Protein AF-A0A1N6E645-F1 (afdb_monomer_lite)

Sequence (195 aa):
MRNNLCPIPDWKIPMAPTLLLSLALVLQSPSQPSPEKDVFSDPQLVQLKAFATQPVDPSLSKTKQTAFKKKQNKAKLAYNARLKALQQEAHALKMAPVIEAQQRMARDQQIAQQSLRSEQRAEESLAIQRQAVRNTQLFRQQLLYGPATQTPNGPLIYGDSSAGPYSASVMVPKVAPSPSPMANQLPLYIPLFVP

Structure (mmCIF, N/CA/C/O backbone):
data_AF-A0A1N6E645-F1
#
_entry.id   AF-A0A1N6E645-F1
#
loop_
_atom_site.group_PDB
_atom_site.id
_atom_site.type_symbol
_atom_site.label_atom_id
_atom_site.label_alt_id
_atom_site.label_comp_id
_atom_site.label_asym_id
_atom_site.label_entity_id
_atom_site.label_seq_id
_atom_site.pdbx_PDB_ins_code
_atom_site.Cartn_x
_atom_site.Cartn_y
_atom_site.Cartn_z
_atom_site.occupancy
_atom_site.B_iso_or_equiv
_atom_site.auth_seq_id
_atom_site.auth_comp_id
_atom_site.auth_asym_id
_atom_site.auth_atom_id
_atom_site.pdbx_PDB_model_num
ATOM 1 N N . MET A 1 1 ? 40.895 -28.634 -38.897 1.00 45.19 1 MET A N 1
ATOM 2 C CA . MET A 1 1 ? 40.104 -29.538 -38.034 1.00 45.19 1 MET A CA 1
ATOM 3 C C . MET A 1 1 ? 40.689 -29.565 -36.627 1.00 45.19 1 MET A C 1
ATOM 5 O O . MET A 1 1 ? 41.625 -30.314 -36.395 1.00 45.19 1 MET A O 1
ATOM 9 N N . ARG A 1 2 ? 40.164 -28.747 -35.707 1.00 42.84 2 ARG A N 1
ATOM 10 C CA . ARG A 1 2 ? 40.190 -28.982 -34.252 1.00 42.84 2 ARG A CA 1
ATOM 11 C C . ARG A 1 2 ? 38.953 -28.290 -33.677 1.00 42.84 2 ARG A C 1
ATOM 13 O O . ARG A 1 2 ? 38.896 -27.067 -33.634 1.00 42.84 2 ARG A O 1
ATOM 20 N N . ASN A 1 3 ? 37.941 -29.089 -33.353 1.00 49.94 3 ASN A N 1
ATOM 21 C CA . ASN A 1 3 ? 36.730 -28.651 -32.670 1.00 49.94 3 ASN A CA 1
ATOM 22 C C . ASN A 1 3 ? 37.089 -28.388 -31.206 1.00 49.94 3 ASN A C 1
ATOM 24 O O . ASN A 1 3 ? 37.167 -29.324 -30.417 1.00 49.94 3 ASN A O 1
ATOM 28 N N . ASN A 1 4 ? 37.327 -27.128 -30.851 1.00 52.88 4 ASN A N 1
ATOM 29 C CA . ASN A 1 4 ? 37.414 -26.721 -29.453 1.00 52.88 4 ASN A CA 1
ATOM 30 C C . ASN A 1 4 ? 35.988 -26.482 -28.944 1.00 52.88 4 ASN A C 1
ATOM 32 O O . ASN A 1 4 ? 35.489 -25.360 -28.945 1.00 52.88 4 ASN A O 1
ATOM 36 N N . LEU A 1 5 ? 35.318 -27.576 -28.579 1.00 57.28 5 LEU A N 1
ATOM 37 C CA . LEU A 1 5 ? 34.100 -27.546 -27.778 1.00 57.28 5 LEU A CA 1
ATOM 38 C C . LEU A 1 5 ? 34.485 -27.058 -26.380 1.00 57.28 5 LEU A C 1
ATOM 40 O O . LEU A 1 5 ? 35.162 -27.764 -25.633 1.00 57.28 5 LEU A O 1
ATOM 44 N N . CYS A 1 6 ? 34.091 -25.833 -26.046 1.00 57.34 6 CYS A N 1
ATOM 45 C CA . CYS A 1 6 ? 34.177 -25.336 -24.681 1.00 57.34 6 CYS A CA 1
ATOM 46 C C . CYS A 1 6 ? 33.330 -26.242 -23.768 1.00 57.34 6 CYS A C 1
ATOM 48 O O . CYS A 1 6 ? 32.195 -26.565 -24.133 1.00 57.34 6 CYS A O 1
ATOM 50 N N . PRO A 1 7 ? 33.850 -26.663 -22.604 1.00 53.31 7 PRO A N 1
ATOM 51 C CA . PRO A 1 7 ? 33.104 -27.509 -21.688 1.00 53.31 7 PRO A CA 1
ATOM 52 C C . PRO A 1 7 ? 31.918 -26.722 -21.125 1.00 53.31 7 PRO A C 1
ATOM 54 O O . PRO A 1 7 ? 32.077 -25.625 -20.589 1.00 53.31 7 PRO A O 1
ATOM 57 N N . ILE A 1 8 ? 30.722 -27.293 -21.263 1.00 50.88 8 ILE A N 1
ATOM 58 C CA . ILE A 1 8 ? 29.518 -26.835 -20.572 1.00 50.88 8 ILE A CA 1
ATOM 59 C C . ILE A 1 8 ? 29.748 -27.124 -19.085 1.00 50.88 8 ILE A C 1
ATOM 61 O O . ILE A 1 8 ? 30.012 -28.278 -18.742 1.00 50.88 8 ILE A O 1
ATOM 65 N N . PRO A 1 9 ? 29.701 -26.124 -18.192 1.00 51.12 9 PRO A N 1
ATOM 66 C CA . PRO A 1 9 ? 29.840 -26.403 -16.777 1.00 51.12 9 PRO A CA 1
ATOM 67 C C . PRO A 1 9 ? 28.574 -27.108 -16.285 1.00 51.12 9 PRO A C 1
ATOM 69 O O . PRO A 1 9 ? 27.464 -26.621 -16.489 1.00 51.12 9 PRO A O 1
ATOM 72 N N . ASP A 1 10 ? 28.754 -28.239 -15.607 1.00 57.78 10 ASP A N 1
ATOM 73 C CA . ASP A 1 10 ? 27.752 -28.868 -14.746 1.00 57.78 10 ASP A CA 1
ATOM 74 C C . ASP A 1 10 ? 27.520 -27.978 -13.517 1.00 57.78 10 ASP A C 1
ATOM 76 O O . ASP A 1 10 ? 28.010 -28.237 -12.416 1.00 57.78 10 ASP A O 1
ATOM 80 N N . TRP A 1 11 ? 26.762 -26.897 -13.675 1.00 54.09 11 TRP A N 1
ATOM 81 C CA . 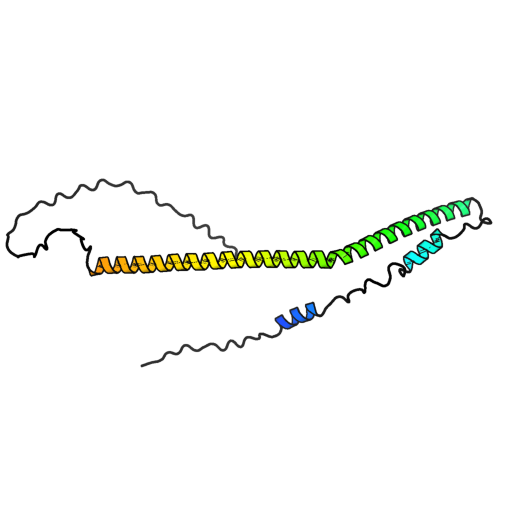TRP A 1 11 ? 26.147 -26.246 -12.527 1.00 54.09 11 TRP A CA 1
ATOM 82 C C . TRP A 1 11 ? 24.870 -27.024 -12.215 1.00 54.09 11 TRP A C 1
ATOM 84 O O . TRP A 1 11 ? 23.773 -26.692 -12.654 1.00 54.09 11 TRP A O 1
ATOM 94 N N . LYS A 1 12 ? 25.026 -28.110 -11.446 1.00 52.12 12 LYS A N 1
ATOM 95 C CA . LYS A 1 12 ? 23.921 -28.675 -10.666 1.00 52.12 12 LYS A CA 1
ATOM 96 C C . LYS A 1 12 ? 23.327 -27.530 -9.856 1.00 52.12 12 LYS A C 1
ATOM 98 O O . LYS A 1 12 ? 23.904 -27.118 -8.857 1.00 52.12 12 LYS A O 1
ATOM 103 N N . ILE A 1 13 ? 22.197 -27.001 -10.305 1.00 56.28 13 ILE A N 1
ATOM 104 C CA . ILE A 1 13 ? 21.403 -26.051 -9.538 1.00 56.28 13 ILE A CA 1
ATOM 105 C C . ILE A 1 13 ? 20.837 -26.847 -8.360 1.00 56.28 13 ILE A C 1
ATOM 107 O O . ILE A 1 13 ? 20.036 -27.755 -8.602 1.00 56.28 13 ILE A O 1
ATOM 111 N N . PRO A 1 14 ? 21.169 -26.559 -7.090 1.00 51.09 14 PRO A N 1
ATOM 112 C CA . PRO A 1 14 ? 20.353 -27.040 -5.986 1.00 51.09 14 PRO A CA 1
ATOM 113 C C . PRO A 1 14 ? 19.073 -26.191 -5.952 1.00 51.09 14 PRO A C 1
ATOM 115 O O . PRO A 1 14 ? 18.862 -25.352 -5.079 1.00 51.09 14 PRO A O 1
ATOM 118 N N . MET A 1 15 ? 18.223 -26.360 -6.962 1.00 54.56 15 MET A N 1
ATOM 119 C CA . MET A 1 15 ? 16.946 -25.672 -7.088 1.00 54.56 15 MET A CA 1
ATOM 120 C C . MET A 1 15 ? 15.905 -26.461 -6.290 1.00 54.56 15 MET A C 1
ATOM 122 O O . MET A 1 15 ? 15.123 -27.200 -6.876 1.00 54.56 15 MET A O 1
ATOM 126 N N . ALA A 1 16 ? 15.939 -26.410 -4.951 1.00 58.00 16 ALA A N 1
ATOM 127 C CA . ALA A 1 16 ? 14.959 -27.191 -4.182 1.00 58.00 16 ALA A CA 1
ATOM 128 C C . ALA A 1 16 ? 14.622 -26.811 -2.724 1.00 58.00 16 ALA A C 1
ATOM 130 O O . ALA A 1 16 ? 13.677 -27.422 -2.236 1.00 58.00 16 ALA A O 1
ATOM 131 N N . PRO A 1 17 ? 15.264 -25.869 -1.994 1.00 54.47 17 PRO A N 1
ATOM 132 C CA . PRO A 1 17 ? 14.761 -25.554 -0.645 1.00 54.47 17 PRO A CA 1
ATOM 133 C C . PRO A 1 17 ? 14.069 -24.188 -0.504 1.00 54.47 17 PRO A C 1
ATOM 135 O O . PRO A 1 17 ? 13.251 -24.019 0.397 1.00 54.47 17 PRO A O 1
ATOM 138 N N . THR A 1 18 ? 14.313 -23.212 -1.386 1.00 56.00 18 THR A N 1
ATOM 139 C CA . THR A 1 18 ? 13.750 -21.853 -1.220 1.00 56.00 18 THR A CA 1
ATOM 140 C C . THR A 1 18 ? 12.299 -21.720 -1.690 1.00 56.00 18 THR A C 1
ATOM 142 O O . THR A 1 18 ? 11.536 -20.980 -1.075 1.00 56.00 18 THR A O 1
ATOM 145 N N . LEU A 1 19 ? 11.879 -22.476 -2.711 1.00 52.94 19 LEU A N 1
ATOM 146 C CA . LEU A 1 19 ? 10.477 -22.500 -3.164 1.00 52.94 19 LEU A CA 1
ATOM 147 C C . LEU A 1 19 ? 9.551 -23.284 -2.217 1.00 52.94 19 LEU A C 1
ATOM 149 O O . LEU A 1 19 ? 8.349 -23.035 -2.183 1.00 52.94 19 LEU A O 1
ATOM 153 N N . LEU A 1 20 ? 10.097 -24.202 -1.413 1.00 56.97 20 LEU A N 1
ATOM 154 C CA . LEU A 1 20 ? 9.321 -24.919 -0.397 1.00 56.97 20 LEU A CA 1
ATOM 155 C C . LEU A 1 20 ? 9.085 -24.067 0.854 1.00 56.97 20 LEU A C 1
ATOM 157 O O . LEU A 1 20 ? 8.023 -24.175 1.461 1.00 56.97 20 LEU A O 1
ATOM 161 N N . LEU A 1 21 ? 10.013 -23.170 1.207 1.00 56.38 21 LEU A N 1
ATOM 162 C CA . LEU A 1 21 ? 9.822 -22.241 2.324 1.00 56.38 21 LEU A CA 1
ATOM 163 C C . LEU A 1 21 ? 8.721 -21.207 2.026 1.00 56.38 21 LEU A C 1
ATOM 165 O O . LEU A 1 21 ? 7.911 -20.903 2.899 1.00 56.38 21 LEU A O 1
ATOM 169 N N . SER A 1 22 ? 8.641 -20.703 0.788 1.00 59.25 22 SER A N 1
A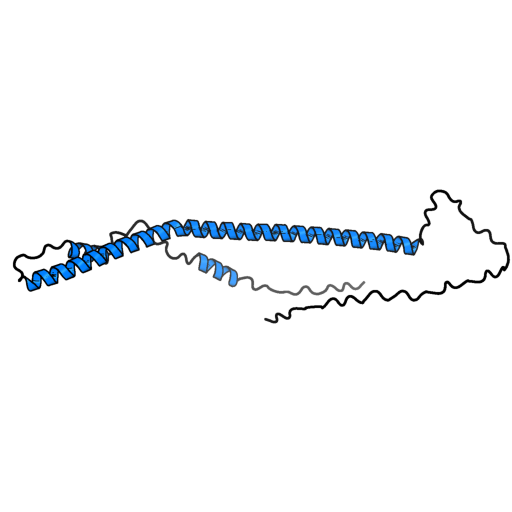TOM 170 C CA . SER A 1 22 ? 7.573 -19.782 0.382 1.00 59.25 22 SER A CA 1
ATOM 171 C C . SER A 1 22 ? 6.208 -20.470 0.279 1.00 59.25 22 SER A C 1
ATOM 173 O O . SER A 1 22 ? 5.206 -19.865 0.652 1.00 59.25 22 SER A O 1
ATOM 175 N N . LEU A 1 23 ? 6.149 -21.742 -0.135 1.00 51.75 23 LEU A N 1
ATOM 176 C CA . LEU A 1 23 ? 4.903 -22.518 -0.133 1.00 51.75 23 LEU A CA 1
ATOM 177 C C . LEU A 1 23 ? 4.449 -22.893 1.291 1.00 51.75 23 LEU A C 1
ATOM 179 O O . LEU A 1 23 ? 3.257 -22.840 1.591 1.00 51.75 23 LEU A O 1
ATOM 183 N N . ALA A 1 24 ? 5.385 -23.208 2.191 1.00 56.88 24 ALA A N 1
ATOM 184 C CA . ALA A 1 24 ? 5.088 -23.495 3.594 1.00 56.88 24 ALA A CA 1
ATOM 185 C C . ALA A 1 24 ? 4.568 -22.261 4.356 1.00 56.88 24 ALA A C 1
ATOM 187 O O . ALA A 1 24 ? 3.710 -22.410 5.225 1.00 56.88 24 ALA A O 1
ATOM 188 N N . LEU A 1 25 ? 5.010 -21.045 4.001 1.00 55.69 25 LEU A N 1
ATOM 189 C CA . LEU A 1 25 ? 4.443 -19.808 4.558 1.00 55.69 25 LEU A CA 1
ATOM 190 C C . LEU A 1 25 ? 3.020 -19.524 4.051 1.00 55.69 25 LEU A C 1
ATOM 192 O O . LEU A 1 25 ? 2.216 -18.964 4.786 1.00 55.69 25 LEU A O 1
ATOM 196 N N . VAL A 1 26 ? 2.686 -19.936 2.824 1.00 57.56 26 VAL A N 1
ATOM 197 C CA . VAL A 1 26 ? 1.319 -19.818 2.282 1.00 57.56 26 VAL A CA 1
ATOM 198 C C . VAL A 1 26 ? 0.375 -20.861 2.907 1.00 57.56 26 VAL A C 1
ATOM 200 O O . VAL A 1 26 ? -0.806 -20.577 3.100 1.00 57.56 26 VAL A O 1
ATOM 203 N N . LEU A 1 27 ? 0.885 -22.040 3.299 1.00 51.75 27 LEU A N 1
ATOM 204 C CA . LEU A 1 27 ? 0.126 -23.042 4.067 1.00 51.75 27 LEU A CA 1
ATOM 205 C C . LEU A 1 27 ? 0.076 -22.784 5.580 1.00 51.75 27 LEU A C 1
ATOM 207 O O . LEU A 1 27 ? -0.778 -23.361 6.252 1.00 51.75 27 LEU A O 1
ATOM 211 N N . GLN A 1 28 ? 0.887 -21.870 6.120 1.00 50.22 28 GLN A N 1
ATOM 212 C CA . GLN A 1 28 ? 0.586 -21.211 7.395 1.00 50.22 28 GLN A CA 1
ATOM 213 C C . GLN A 1 28 ? -0.534 -20.188 7.185 1.00 50.22 28 GLN A C 1
ATOM 215 O O . GLN A 1 28 ? -0.399 -18.997 7.448 1.00 50.22 28 GLN A O 1
ATOM 220 N N . SER A 1 29 ? -1.677 -20.681 6.711 1.00 45.75 29 SER A N 1
ATOM 221 C CA . SER A 1 29 ? -2.945 -19.999 6.886 1.00 45.75 29 SER A CA 1
ATOM 222 C C . SER A 1 29 ? -3.102 -19.751 8.387 1.00 45.75 29 SER A C 1
ATOM 224 O O . SER A 1 29 ? -3.187 -20.726 9.143 1.00 45.75 29 SER A O 1
ATOM 226 N N . PRO A 1 30 ? -3.123 -18.494 8.869 1.00 49.44 30 PRO A N 1
ATOM 227 C CA . PRO A 1 30 ? -3.664 -18.250 10.188 1.00 49.44 30 PRO A CA 1
ATOM 228 C C . PRO A 1 30 ? -5.094 -18.757 10.098 1.00 49.44 30 PRO A C 1
ATOM 230 O O . PRO A 1 30 ? -5.861 -18.261 9.274 1.00 49.44 30 PRO A O 1
ATOM 233 N N . SER A 1 31 ? -5.378 -19.824 10.849 1.00 49.69 31 SER A N 1
ATOM 234 C CA . SER A 1 31 ? -6.701 -20.406 11.043 1.00 49.69 31 SER A CA 1
ATOM 235 C C . SER A 1 31 ? -7.725 -19.289 10.944 1.00 49.69 31 SER A C 1
ATOM 237 O O . SER A 1 31 ? -7.766 -18.424 11.819 1.00 49.69 31 SER A O 1
ATOM 239 N N . GLN A 1 32 ? -8.415 -19.233 9.803 1.00 45.22 32 GLN A N 1
ATOM 240 C CA . GLN A 1 32 ? -9.365 -18.188 9.474 1.00 45.22 32 GLN A CA 1
ATOM 241 C C . GLN A 1 32 ? -10.348 -18.182 10.647 1.00 45.22 32 GLN A C 1
ATOM 243 O O . GLN A 1 32 ? -11.048 -19.183 10.832 1.00 45.22 32 GLN A O 1
ATOM 248 N N . PRO A 1 33 ? -10.339 -17.157 11.522 1.00 48.59 33 PRO A N 1
ATOM 249 C CA . PRO A 1 33 ? -11.225 -17.159 12.666 1.00 48.59 33 PRO A CA 1
ATOM 250 C C . PRO A 1 33 ? -12.623 -17.069 12.076 1.00 48.59 33 PRO A C 1
ATOM 252 O O . PRO A 1 33 ? -12.980 -16.073 11.450 1.00 48.59 33 PRO A O 1
ATOM 255 N N . SER A 1 34 ? -13.351 -18.179 12.169 1.00 39.44 34 SER A N 1
ATOM 256 C CA . SER A 1 34 ? -14.674 -18.339 11.587 1.00 39.44 34 SER A CA 1
ATOM 257 C C . SER A 1 34 ? -15.565 -17.196 12.099 1.00 39.44 34 SER A C 1
ATOM 259 O O . SER A 1 34 ? -15.837 -17.142 13.299 1.00 39.44 34 SER A O 1
ATOM 261 N N . PRO A 1 35 ? -15.978 -16.242 11.242 1.00 53.50 35 PRO A N 1
ATOM 262 C CA . PRO A 1 35 ? -16.493 -14.938 11.672 1.00 53.50 35 PRO A CA 1
ATOM 263 C C . PRO A 1 35 ? -17.940 -14.973 12.188 1.00 53.50 35 PRO A C 1
ATOM 265 O O . PRO A 1 35 ? -18.540 -13.925 12.420 1.00 53.50 35 PRO A O 1
ATOM 268 N N . GLU A 1 36 ? -18.520 -16.159 12.364 1.00 51.09 36 GLU A N 1
ATOM 269 C CA . GLU A 1 36 ? -19.937 -16.317 12.709 1.00 51.09 36 GLU A CA 1
ATOM 270 C C . GLU A 1 36 ? -20.186 -16.751 14.156 1.00 51.09 36 GLU A C 1
ATOM 272 O O . GLU A 1 36 ? -21.320 -16.679 14.632 1.00 51.09 36 GLU A O 1
ATOM 277 N N . LYS A 1 37 ? -19.145 -17.132 14.901 1.00 52.91 37 LYS A N 1
ATOM 278 C CA . LYS A 1 37 ? -19.254 -17.405 16.335 1.00 52.91 37 LYS A CA 1
ATOM 279 C C . LYS A 1 37 ? -18.459 -16.364 17.119 1.00 52.91 37 LYS A C 1
ATOM 281 O O . LYS A 1 37 ? -17.302 -16.116 16.825 1.00 52.91 37 LYS A O 1
ATOM 286 N N . ASP A 1 38 ? -19.102 -15.789 18.133 1.00 56.88 38 ASP A N 1
ATOM 287 C CA . ASP A 1 38 ? -18.454 -15.244 19.338 1.00 56.88 38 ASP A CA 1
ATOM 288 C C . ASP A 1 38 ? -18.409 -13.731 19.598 1.00 56.88 38 ASP A C 1
ATOM 290 O O . ASP A 1 38 ? -17.837 -13.316 20.601 1.00 56.88 38 ASP A O 1
ATOM 294 N N . VAL A 1 39 ? -19.151 -12.887 18.869 1.00 58.28 39 VAL A N 1
ATOM 295 C CA . VAL A 1 39 ? -19.352 -11.484 19.324 1.00 58.28 39 VAL A CA 1
ATOM 296 C C . VAL A 1 39 ? -20.159 -11.423 20.635 1.00 58.28 39 VAL A C 1
ATOM 298 O O . VAL A 1 39 ? -19.921 -10.569 21.488 1.00 58.28 39 VAL A O 1
ATOM 301 N N . PHE A 1 40 ? -21.103 -12.353 20.822 1.00 57.22 40 PHE A N 1
ATOM 302 C CA . PHE A 1 40 ? -21.933 -12.454 22.031 1.00 57.22 40 PHE A CA 1
ATOM 303 C C . PHE A 1 40 ? -21.442 -13.506 23.034 1.00 57.22 40 PHE A C 1
ATOM 305 O O . PHE A 1 40 ? -21.955 -13.553 24.152 1.00 57.22 40 PHE A O 1
ATOM 312 N N . SER A 1 41 ? -20.452 -14.317 22.652 1.00 66.94 41 SER A N 1
ATOM 313 C CA . SER A 1 41 ? -19.864 -15.355 23.506 1.00 66.94 41 SER A CA 1
ATOM 314 C C . SER A 1 41 ? -18.681 -14.854 24.318 1.00 66.94 41 SER A C 1
ATOM 316 O O . SER A 1 41 ? -18.175 -15.620 25.133 1.00 66.94 41 SER A O 1
ATOM 318 N N . ASP A 1 42 ? -18.224 -13.609 24.106 1.00 73.94 42 ASP A N 1
ATOM 319 C CA . ASP A 1 42 ? -17.119 -13.046 24.881 1.00 73.94 42 ASP A CA 1
ATOM 320 C C . ASP A 1 42 ? -17.504 -13.088 26.376 1.00 73.94 42 ASP A C 1
ATOM 322 O O . ASP A 1 42 ? -18.398 -12.341 26.810 1.00 73.94 42 ASP A O 1
ATOM 326 N N . PRO A 1 43 ? -16.865 -13.957 27.185 1.00 74.00 43 PRO A N 1
ATOM 327 C CA . PRO A 1 43 ? -17.234 -14.150 28.583 1.00 74.00 43 PRO A CA 1
ATOM 328 C C . PRO A 1 43 ? -17.114 -12.845 29.380 1.00 74.00 43 PRO A C 1
ATOM 330 O O . PRO A 1 43 ? -17.827 -12.656 30.368 1.00 74.00 43 PRO A O 1
ATOM 333 N N . GLN A 1 44 ? -16.274 -11.906 28.930 1.00 76.56 44 GLN A N 1
ATOM 334 C CA . GLN A 1 44 ? -16.128 -10.592 29.551 1.00 76.56 44 GLN A CA 1
ATOM 335 C C . GLN A 1 44 ? -17.333 -9.685 29.277 1.00 76.56 44 GLN A C 1
ATOM 337 O O . GLN A 1 44 ? -17.786 -8.968 30.172 1.00 76.56 44 GLN A O 1
ATOM 342 N N . LEU A 1 45 ? -17.907 -9.740 28.072 1.00 84.06 45 LEU A N 1
ATOM 343 C CA . LEU A 1 45 ? -19.092 -8.962 27.708 1.00 84.06 45 LEU A CA 1
ATOM 344 C C . LEU A 1 45 ? -20.329 -9.433 28.492 1.00 84.06 45 LEU A C 1
ATOM 346 O O . LEU A 1 45 ? -21.118 -8.609 28.963 1.00 84.06 45 LEU A O 1
ATOM 350 N N . VAL A 1 46 ? -20.464 -10.750 28.684 1.00 85.50 46 VAL A N 1
ATOM 351 C CA . VAL A 1 46 ? -21.548 -11.369 29.467 1.00 85.50 46 VAL A CA 1
ATOM 352 C C . VAL A 1 46 ? -21.475 -10.954 30.941 1.00 85.50 46 VAL A C 1
ATOM 354 O O . VAL A 1 46 ? -22.488 -10.559 31.519 1.00 85.50 46 VAL A O 1
ATOM 357 N N . GLN A 1 47 ? -20.279 -10.959 31.538 1.00 85.31 47 GLN A N 1
ATOM 358 C CA . GLN A 1 47 ? -20.074 -10.526 32.927 1.00 85.31 47 GLN A CA 1
ATOM 359 C C . GLN A 1 47 ? -20.336 -9.028 33.121 1.00 85.31 47 GLN A C 1
ATOM 361 O O . GLN A 1 47 ? -21.021 -8.630 34.067 1.00 85.31 47 GLN A O 1
ATOM 366 N N . LEU A 1 48 ? -19.834 -8.187 32.209 1.00 85.62 48 LEU A N 1
ATOM 367 C CA . LEU A 1 48 ? -20.060 -6.740 32.259 1.00 85.62 48 LEU A CA 1
ATOM 368 C C . LEU A 1 48 ? -21.544 -6.397 32.102 1.00 85.62 48 LEU A C 1
ATOM 370 O O . LEU A 1 48 ? -22.046 -5.521 32.809 1.00 85.62 48 LEU A O 1
ATOM 374 N N . LYS A 1 49 ? -22.258 -7.125 31.235 1.00 89.19 49 LYS A N 1
ATOM 375 C CA . LYS A 1 49 ? -23.710 -7.011 31.083 1.00 89.19 49 LYS A CA 1
ATOM 376 C C . LYS A 1 49 ? -24.429 -7.398 32.373 1.00 89.19 49 LYS A C 1
ATOM 378 O O . LYS A 1 49 ? -25.228 -6.605 32.863 1.00 89.19 49 LYS A O 1
ATOM 383 N N . ALA A 1 50 ? -24.106 -8.557 32.948 1.00 87.25 50 ALA A N 1
ATOM 384 C CA . ALA A 1 50 ? -24.727 -9.042 34.179 1.00 87.25 50 ALA A CA 1
ATOM 385 C C . ALA A 1 50 ? -24.566 -8.044 35.339 1.00 87.25 50 ALA A C 1
ATOM 387 O O . ALA A 1 50 ? -25.543 -7.715 36.014 1.00 87.25 50 ALA A O 1
ATOM 388 N N . PHE A 1 51 ? -23.363 -7.489 35.523 1.00 85.44 51 PHE A N 1
ATOM 389 C CA . PHE A 1 51 ? -23.095 -6.496 36.565 1.00 85.44 51 PHE A CA 1
ATOM 390 C C . PHE A 1 51 ? -23.794 -5.153 36.293 1.00 85.44 51 PHE A C 1
ATOM 392 O O . PHE A 1 51 ? -24.294 -4.499 37.208 1.00 85.44 51 PHE A O 1
ATOM 399 N N . ALA A 1 52 ? -23.872 -4.735 35.026 1.00 85.44 52 ALA A N 1
ATOM 400 C CA . ALA A 1 52 ? -24.570 -3.518 34.625 1.00 85.44 52 ALA A CA 1
ATOM 401 C C . ALA A 1 52 ? -26.089 -3.590 34.858 1.00 85.44 52 ALA A C 1
ATOM 403 O O . ALA A 1 52 ? -26.703 -2.554 35.136 1.00 85.44 52 ALA A O 1
ATOM 404 N N . THR A 1 53 ? -26.689 -4.779 34.757 1.00 87.12 53 THR A N 1
ATOM 405 C CA . THR A 1 53 ? -28.134 -5.006 34.922 1.00 87.12 53 THR A CA 1
ATOM 406 C C . THR A 1 53 ? -28.543 -5.449 36.325 1.00 87.12 53 THR A C 1
ATOM 408 O O . THR A 1 53 ? -29.736 -5.557 36.591 1.00 87.12 53 THR A O 1
ATOM 411 N N . GLN A 1 54 ? -27.593 -5.703 37.229 1.00 88.81 54 GLN A N 1
ATOM 412 C CA . GLN A 1 54 ? -27.902 -6.175 38.576 1.00 88.81 54 GLN A CA 1
ATOM 413 C C . GLN A 1 54 ? -28.702 -5.109 39.359 1.00 88.81 54 GLN A C 1
ATOM 415 O O . GLN A 1 54 ? -28.270 -3.950 39.427 1.00 88.81 54 GLN A O 1
ATOM 420 N N . PRO A 1 55 ? -29.869 -5.460 39.937 1.00 85.81 55 PRO A N 1
ATOM 421 C CA . PRO A 1 55 ? -30.638 -4.532 40.757 1.00 85.81 55 PRO A CA 1
ATOM 422 C C . PRO A 1 55 ? -29.855 -4.169 42.024 1.00 85.81 55 PRO A C 1
ATOM 424 O O . PRO A 1 55 ? -29.163 -5.004 42.607 1.00 85.81 55 PRO A O 1
ATOM 427 N N . VAL A 1 56 ? -29.953 -2.907 42.448 1.00 83.81 56 VAL A N 1
ATOM 428 C CA . VAL A 1 56 ? -29.332 -2.450 43.698 1.00 83.81 56 VAL A CA 1
ATOM 429 C C . VAL A 1 56 ? -30.168 -2.970 44.860 1.00 83.81 56 VAL A C 1
ATOM 431 O O . VAL A 1 56 ? -31.348 -2.642 44.945 1.00 83.81 56 VAL A O 1
ATOM 434 N N . ASP A 1 57 ? -29.559 -3.749 45.750 1.00 88.62 57 ASP A N 1
ATOM 435 C CA . ASP A 1 57 ? -30.239 -4.275 46.933 1.00 88.62 57 ASP A CA 1
ATOM 436 C C . ASP A 1 57 ? -30.714 -3.115 47.841 1.00 88.62 57 ASP A C 1
ATOM 438 O O . ASP A 1 57 ? -29.883 -2.327 48.323 1.00 88.62 57 ASP A O 1
ATOM 442 N N . PRO A 1 58 ? -32.037 -2.966 48.063 1.00 83.06 58 PRO A N 1
ATOM 443 C CA . PRO A 1 58 ? -32.594 -1.870 48.851 1.00 83.06 58 PRO A CA 1
ATOM 444 C C . PRO A 1 58 ? -32.226 -1.953 50.339 1.00 83.06 58 PRO A C 1
ATOM 446 O O . PRO A 1 58 ? -32.301 -0.935 51.024 1.00 83.06 58 PRO A O 1
ATOM 449 N N . SER A 1 59 ? -31.782 -3.114 50.834 1.00 90.12 59 SER A N 1
ATOM 450 C CA . SER A 1 59 ? -31.356 -3.303 52.228 1.00 90.12 59 SER A CA 1
ATOM 451 C C . SER A 1 59 ? -29.986 -2.681 52.544 1.00 90.12 59 SER A C 1
ATOM 453 O O . SER A 1 59 ? -29.630 -2.489 53.709 1.00 90.12 59 SER A O 1
ATOM 455 N N . LEU A 1 60 ? -29.200 -2.329 51.519 1.00 84.25 60 LEU A N 1
ATOM 456 C CA . LEU A 1 60 ? -27.875 -1.735 51.691 1.00 84.25 60 LEU A CA 1
ATOM 457 C C . LEU A 1 60 ? -27.958 -0.295 52.210 1.00 84.25 60 LEU A C 1
ATOM 459 O O . LEU A 1 60 ? -28.795 0.497 51.787 1.00 84.25 60 LEU A O 1
ATOM 463 N N . SER A 1 61 ? -27.006 0.097 53.060 1.00 91.31 61 SER A N 1
ATOM 464 C CA . SER A 1 61 ? -26.892 1.487 53.516 1.00 91.31 61 SER A CA 1
ATOM 465 C C . SER A 1 61 ? -26.674 2.458 52.345 1.00 91.31 61 SER A C 1
ATOM 467 O O . SER A 1 61 ? -26.051 2.107 51.340 1.00 91.31 61 SER A O 1
ATOM 469 N N . LYS A 1 62 ? -27.120 3.717 52.480 1.00 91.75 62 LYS A N 1
ATOM 470 C CA . LYS A 1 62 ? -26.985 4.761 51.436 1.00 91.75 62 LYS A CA 1
ATOM 471 C C . LYS A 1 62 ? -25.546 4.888 50.899 1.00 91.75 62 LYS A C 1
ATOM 473 O O . LYS A 1 62 ? -25.331 5.041 49.695 1.00 91.75 62 LYS A O 1
ATOM 478 N N . THR A 1 63 ? -24.544 4.751 51.767 1.00 91.25 63 THR A N 1
ATOM 479 C CA . THR A 1 63 ? -23.120 4.776 51.390 1.00 91.25 63 THR A CA 1
ATOM 480 C C . THR A 1 63 ? -22.724 3.569 50.529 1.00 91.25 63 THR A C 1
ATOM 482 O O . THR A 1 63 ? -22.007 3.715 49.541 1.00 91.25 63 THR A O 1
ATOM 485 N N . LYS A 1 64 ? -23.232 2.370 50.840 1.00 89.56 64 LYS A N 1
ATOM 486 C CA . LYS A 1 64 ? -22.987 1.160 50.038 1.00 89.56 64 LYS A CA 1
ATOM 487 C C . LYS A 1 64 ? -23.753 1.192 48.710 1.00 89.56 64 LYS A C 1
ATOM 489 O O . LYS A 1 64 ? -23.189 0.820 47.683 1.00 89.56 64 LYS A O 1
ATOM 494 N N . GLN A 1 65 ? -24.978 1.722 48.694 1.00 88.75 65 GLN A N 1
ATOM 495 C CA . GLN A 1 65 ? -25.768 1.907 47.470 1.00 88.75 65 GLN A CA 1
ATOM 496 C C . GLN A 1 65 ? -25.100 2.881 46.487 1.00 88.75 65 GLN A C 1
ATOM 498 O O . GLN A 1 65 ? -25.048 2.617 45.286 1.00 88.75 65 GLN A O 1
ATOM 503 N N . THR A 1 66 ? -24.551 4.000 46.973 1.00 90.62 66 THR A N 1
ATOM 504 C CA . THR A 1 66 ? -23.840 4.969 46.115 1.00 90.62 66 THR A CA 1
ATOM 505 C C . THR A 1 66 ? -22.535 4.397 45.560 1.00 90.62 66 THR A C 1
ATOM 507 O O . THR A 1 66 ? -22.249 4.570 44.374 1.00 90.62 66 THR A O 1
ATOM 510 N N . ALA A 1 67 ? -21.774 3.650 46.365 1.00 91.00 67 ALA A N 1
ATOM 511 C CA . ALA A 1 67 ? -20.588 2.936 45.896 1.00 91.00 67 ALA A CA 1
ATOM 512 C C . ALA A 1 67 ? -20.930 1.865 44.842 1.00 91.00 67 ALA A C 1
ATOM 514 O O . ALA A 1 67 ? -20.233 1.752 43.831 1.00 91.00 67 ALA A O 1
ATOM 515 N N . PHE A 1 68 ? -22.023 1.120 45.030 1.00 90.81 68 PHE A N 1
ATOM 516 C CA . PHE A 1 68 ? -22.499 0.131 44.063 1.00 90.81 68 PHE A CA 1
ATOM 517 C C . PHE A 1 68 ? -22.926 0.784 42.740 1.00 90.81 68 PHE A C 1
ATOM 519 O O . PHE A 1 68 ? -22.453 0.373 41.684 1.00 90.81 68 PHE A O 1
ATOM 526 N N . LYS A 1 69 ? -23.706 1.874 42.781 1.00 92.12 69 LYS A N 1
ATOM 527 C CA . LYS A 1 69 ? -24.089 2.646 41.580 1.00 92.12 69 LYS A CA 1
ATOM 528 C C . LYS A 1 69 ? -22.872 3.165 40.804 1.00 92.12 69 LYS A C 1
ATOM 530 O O . LYS A 1 69 ? -22.857 3.104 39.577 1.00 92.12 69 LYS A O 1
ATOM 535 N N . LYS A 1 70 ? -21.816 3.618 41.496 1.00 93.88 70 LYS A N 1
ATOM 536 C CA . LYS A 1 70 ? -20.548 4.009 40.847 1.00 93.88 70 LYS A CA 1
ATOM 537 C C . LYS A 1 70 ? -19.897 2.833 40.110 1.00 93.88 70 LYS A C 1
ATOM 539 O O . LYS A 1 70 ? -19.469 2.995 38.968 1.00 93.88 70 LYS A O 1
ATOM 544 N N . LYS A 1 71 ? -19.859 1.645 40.725 1.00 91.88 71 LYS A N 1
ATOM 545 C CA . LYS A 1 71 ? -19.346 0.427 40.075 1.00 91.88 71 LYS A CA 1
ATOM 546 C C . LYS A 1 71 ? -20.220 0.010 38.886 1.00 91.88 71 LYS A C 1
ATOM 548 O O . LYS A 1 71 ? -19.680 -0.328 37.837 1.00 91.88 71 LYS A O 1
ATOM 553 N N . GLN A 1 72 ? -21.545 0.093 39.015 1.00 90.88 72 GLN A N 1
ATOM 554 C CA . GLN A 1 72 ? -22.496 -0.235 37.950 1.00 90.88 72 GLN A CA 1
ATOM 555 C C . GLN A 1 72 ? -22.324 0.689 36.735 1.00 90.88 72 GLN A C 1
ATOM 557 O O . GLN A 1 72 ? -22.284 0.219 35.601 1.00 90.88 72 GLN A O 1
ATOM 562 N N . ASN A 1 73 ? -22.143 1.995 36.957 1.00 91.81 73 ASN A N 1
ATOM 563 C CA . ASN A 1 73 ? -21.877 2.951 35.879 1.00 91.81 73 ASN A CA 1
ATOM 564 C C . ASN A 1 73 ? -20.534 2.684 35.185 1.00 91.81 73 ASN A C 1
ATOM 566 O O . ASN A 1 73 ? -20.461 2.732 33.958 1.00 91.81 73 ASN A O 1
ATOM 570 N N . LYS A 1 74 ? -19.485 2.338 35.943 1.00 91.00 74 LYS A N 1
ATOM 571 C CA . LYS A 1 74 ? -18.188 1.948 35.371 1.00 91.00 74 LYS A CA 1
ATOM 572 C C . LYS A 1 74 ? -18.305 0.688 34.502 1.00 91.00 74 LYS A C 1
ATOM 574 O O . LYS A 1 74 ? -17.736 0.650 33.416 1.00 91.00 74 LYS A O 1
ATOM 579 N N . ALA A 1 75 ? -19.074 -0.308 34.943 1.00 88.00 75 ALA A N 1
ATOM 580 C CA . ALA A 1 75 ? -19.320 -1.524 34.170 1.00 88.00 75 ALA A CA 1
ATOM 581 C C . ALA A 1 75 ? -20.132 -1.257 32.892 1.00 88.00 75 ALA A C 1
ATOM 583 O O . ALA A 1 75 ? -19.783 -1.779 31.838 1.00 88.00 75 ALA A O 1
ATOM 584 N N . LYS A 1 76 ? -21.154 -0.387 32.949 1.00 90.56 76 LYS A N 1
ATOM 585 C CA . LYS A 1 76 ? -21.907 0.062 31.760 1.00 90.56 76 LYS A CA 1
ATOM 586 C C . LYS A 1 76 ? -21.000 0.728 30.724 1.00 90.56 76 LYS A C 1
ATOM 588 O O . LYS A 1 76 ? -21.110 0.445 29.534 1.00 90.56 76 LYS A O 1
ATOM 593 N N . LEU A 1 77 ? -20.085 1.586 31.175 1.00 91.50 77 LEU A N 1
ATOM 594 C CA . LEU A 1 77 ? -19.123 2.243 30.293 1.00 91.50 77 LEU A CA 1
ATOM 595 C C . LEU A 1 77 ? -18.165 1.231 29.650 1.00 91.50 77 LEU A C 1
ATOM 597 O O . LEU A 1 77 ? -17.956 1.275 28.440 1.00 91.50 77 LEU A O 1
ATOM 601 N N . ALA A 1 78 ? -17.640 0.286 30.435 1.00 89.25 78 ALA A N 1
ATOM 602 C CA . ALA A 1 78 ? -16.778 -0.780 29.927 1.00 89.25 78 ALA A CA 1
ATOM 603 C C . ALA A 1 78 ? -17.504 -1.692 28.917 1.00 89.25 78 ALA A C 1
ATOM 605 O O . ALA A 1 78 ? -16.932 -2.032 27.884 1.00 89.25 78 ALA A O 1
ATOM 606 N N . TYR A 1 79 ? -18.774 -2.026 29.168 1.00 92.00 79 TYR A N 1
ATOM 607 C CA . TYR A 1 79 ? -19.613 -2.811 28.258 1.00 92.00 79 TYR A CA 1
ATOM 608 C C . TYR A 1 79 ? -19.782 -2.125 26.896 1.00 92.00 79 TYR A C 1
ATOM 610 O O . TYR A 1 79 ? -19.532 -2.735 25.858 1.00 92.00 79 TYR A O 1
ATOM 618 N N . ASN A 1 80 ? -20.132 -0.836 26.888 1.00 89.56 80 ASN A N 1
ATOM 619 C CA . ASN A 1 80 ? -20.308 -0.078 25.647 1.00 89.56 80 ASN A CA 1
ATOM 620 C C . ASN A 1 80 ? -18.992 0.089 24.875 1.00 89.56 80 ASN A C 1
ATOM 622 O O . ASN A 1 80 ? -18.980 -0.009 23.649 1.00 89.56 80 ASN A O 1
ATOM 626 N N . ALA A 1 81 ? -17.879 0.312 25.582 1.00 88.25 81 ALA A N 1
ATOM 627 C CA . ALA A 1 81 ? -16.560 0.377 24.961 1.00 88.25 81 ALA A CA 1
ATOM 628 C C . ALA A 1 81 ? -16.199 -0.951 24.278 1.00 88.25 81 ALA A C 1
ATOM 630 O O . ALA A 1 81 ? -15.735 -0.950 23.138 1.00 88.25 81 ALA A O 1
ATOM 631 N N . ARG A 1 82 ? -16.479 -2.082 24.939 1.00 86.94 82 ARG A N 1
ATOM 632 C CA . ARG A 1 82 ? -16.215 -3.417 24.394 1.00 86.94 82 ARG A CA 1
ATOM 633 C C . ARG A 1 82 ? -17.109 -3.750 23.200 1.00 86.94 82 ARG A C 1
ATOM 635 O O . ARG A 1 82 ? -16.601 -4.242 22.201 1.00 86.94 82 ARG A O 1
ATOM 642 N N . LEU A 1 83 ? -18.400 -3.409 23.257 1.00 87.75 83 LEU A N 1
ATOM 643 C CA . LEU A 1 83 ? -19.304 -3.534 22.108 1.00 87.75 83 LEU A CA 1
ATOM 644 C C . LEU A 1 83 ? -18.787 -2.761 20.891 1.00 87.75 83 LEU A C 1
ATOM 646 O O . LEU A 1 83 ? -18.774 -3.291 19.783 1.00 87.75 83 LEU A O 1
ATOM 650 N N . LYS A 1 84 ? -18.340 -1.516 21.094 1.00 89.12 84 LYS A N 1
ATOM 651 C CA . LYS A 1 84 ? -17.805 -0.685 20.012 1.00 89.12 84 LYS A CA 1
ATOM 652 C C . LYS A 1 84 ? -16.516 -1.272 19.430 1.00 89.12 84 LYS A C 1
ATOM 654 O O . LYS A 1 84 ? -16.367 -1.280 18.213 1.00 89.12 84 LYS A O 1
ATOM 659 N N . ALA A 1 85 ? -15.620 -1.783 20.274 1.00 83.62 85 ALA A N 1
ATOM 660 C CA . ALA A 1 85 ? -14.393 -2.442 19.826 1.00 83.62 85 ALA A CA 1
ATOM 661 C C . ALA A 1 85 ? -14.700 -3.680 18.967 1.00 83.62 85 ALA A C 1
ATOM 663 O O . ALA A 1 85 ? -14.206 -3.780 17.849 1.00 83.62 85 ALA A O 1
ATOM 664 N N . LEU A 1 86 ? -15.609 -4.549 19.419 1.00 82.38 86 LEU A N 1
ATOM 665 C CA . LEU A 1 86 ? -16.024 -5.735 18.661 1.00 82.38 86 LEU A CA 1
ATOM 666 C C . LEU A 1 86 ? -16.687 -5.377 17.321 1.00 82.38 86 LEU A C 1
ATOM 668 O O . LEU A 1 86 ? -16.459 -6.042 16.314 1.00 82.38 86 LEU A O 1
ATOM 672 N N . GLN A 1 87 ? -17.480 -4.301 17.271 1.00 86.31 87 GLN A N 1
ATOM 673 C CA . GLN A 1 87 ? -18.045 -3.799 16.011 1.00 86.31 87 GLN A CA 1
ATOM 674 C C . GLN A 1 87 ? -16.959 -3.310 15.044 1.00 86.31 87 GLN A C 1
ATOM 676 O O . GLN A 1 87 ? -17.057 -3.549 13.840 1.00 86.31 87 GLN A O 1
ATOM 681 N N . GLN A 1 88 ? -15.928 -2.637 15.559 1.00 85.06 88 GLN A N 1
ATOM 682 C CA . GLN A 1 88 ? -14.799 -2.166 14.758 1.00 85.06 88 GLN A CA 1
ATOM 683 C C . GLN A 1 88 ? -13.945 -3.327 14.245 1.00 85.06 88 GLN A C 1
ATOM 685 O O . GLN A 1 88 ? -13.588 -3.328 13.070 1.00 85.06 88 GLN A O 1
ATOM 690 N N . GLU A 1 89 ? -13.682 -4.331 15.079 1.00 75.19 89 GLU A N 1
ATOM 691 C CA . GLU A 1 89 ? -12.982 -5.560 14.693 1.00 75.19 89 GLU A CA 1
ATOM 692 C C . GLU A 1 89 ? -13.754 -6.310 13.597 1.00 75.19 89 GLU A C 1
ATOM 694 O O . GLU A 1 89 ? -13.193 -6.626 12.549 1.00 75.19 89 GLU A O 1
ATOM 699 N N . ALA A 1 90 ? -15.067 -6.501 13.763 1.00 81.31 90 ALA A N 1
ATOM 700 C CA . ALA A 1 90 ? -15.905 -7.147 12.754 1.00 81.31 90 ALA A CA 1
ATOM 701 C C . ALA A 1 90 ? -15.955 -6.361 11.431 1.00 81.31 90 ALA A C 1
ATOM 703 O O . ALA A 1 90 ? -15.941 -6.950 10.350 1.00 81.31 90 ALA A O 1
ATOM 704 N N . HIS A 1 91 ? -16.003 -5.028 11.490 1.00 79.81 91 HIS A N 1
ATOM 705 C CA . HIS A 1 91 ? -15.943 -4.187 10.295 1.00 79.81 91 HIS A CA 1
ATOM 706 C C . HIS A 1 91 ? -14.572 -4.270 9.608 1.00 79.81 91 HIS A C 1
ATOM 708 O O . HIS A 1 91 ? -14.505 -4.395 8.386 1.00 79.81 91 HIS A O 1
ATOM 714 N N . ALA A 1 92 ? -13.480 -4.246 10.375 1.00 74.88 92 ALA A N 1
ATOM 715 C CA . ALA A 1 92 ? -12.127 -4.381 9.846 1.00 74.88 92 ALA A CA 1
ATOM 716 C C . ALA A 1 92 ? -11.926 -5.731 9.141 1.00 74.88 92 ALA A C 1
ATOM 718 O O . ALA A 1 92 ? -11.396 -5.766 8.032 1.00 74.88 92 ALA A O 1
ATOM 719 N N . LEU A 1 93 ? -12.431 -6.823 9.725 1.00 78.06 93 LEU A N 1
ATOM 720 C CA . LEU A 1 93 ? -12.382 -8.157 9.119 1.00 78.06 93 LEU A CA 1
ATOM 721 C C . LEU A 1 93 ? -13.171 -8.238 7.802 1.00 78.06 93 LEU A C 1
ATOM 723 O O . LEU A 1 93 ? -12.721 -8.889 6.864 1.00 78.06 93 LEU A O 1
ATOM 727 N N . LYS A 1 94 ? -14.307 -7.535 7.687 1.00 81.94 94 LYS A N 1
ATOM 728 C CA . LYS A 1 94 ? -15.073 -7.453 6.428 1.00 81.94 94 LYS A CA 1
ATOM 729 C C . LYS A 1 94 ? -14.341 -6.674 5.333 1.00 81.94 94 LYS A C 1
ATOM 731 O O . LYS A 1 94 ? -14.490 -6.999 4.159 1.00 81.94 94 LYS A O 1
ATOM 736 N N . MET A 1 95 ? -13.566 -5.655 5.703 1.00 78.00 95 MET A N 1
ATOM 737 C CA . MET A 1 95 ? -12.851 -4.801 4.746 1.00 78.00 95 MET A CA 1
ATOM 738 C C . MET A 1 95 ? -11.479 -5.357 4.343 1.00 78.00 95 MET A C 1
ATOM 740 O O . MET A 1 95 ? -11.014 -5.065 3.243 1.00 78.00 95 MET A O 1
ATOM 744 N N . ALA A 1 96 ? -10.853 -6.194 5.177 1.00 75.56 96 ALA A N 1
ATOM 745 C CA . ALA A 1 96 ? -9.568 -6.839 4.898 1.00 75.56 96 ALA A CA 1
ATOM 746 C C . ALA A 1 96 ? -9.457 -7.491 3.498 1.00 75.56 96 ALA A C 1
ATOM 748 O O . ALA A 1 96 ? -8.501 -7.167 2.789 1.00 75.56 96 ALA A O 1
ATOM 749 N N . PRO A 1 97 ? -10.415 -8.321 3.028 1.00 81.38 97 PRO A N 1
ATOM 750 C CA . PRO A 1 97 ? -10.315 -8.935 1.700 1.00 81.38 97 PRO A CA 1
ATOM 751 C C . PRO A 1 97 ? -10.421 -7.918 0.555 1.00 81.38 97 PRO A C 1
ATOM 753 O O . PRO A 1 97 ? -9.781 -8.087 -0.481 1.00 81.38 97 PRO A O 1
ATOM 756 N N . VAL A 1 98 ? -11.191 -6.840 0.733 1.00 86.69 98 VAL A N 1
ATOM 757 C CA . VAL A 1 98 ? -11.317 -5.771 -0.272 1.00 86.69 98 VAL A CA 1
ATOM 758 C C . VAL A 1 98 ? -10.002 -5.005 -0.398 1.00 86.69 98 VAL A C 1
ATOM 760 O O . VAL A 1 98 ? -9.550 -4.730 -1.508 1.00 86.69 98 VAL A O 1
ATOM 763 N N . ILE A 1 99 ? -9.364 -4.701 0.735 1.00 81.12 99 ILE A N 1
ATOM 764 C CA . ILE A 1 99 ? -8.070 -4.010 0.779 1.00 81.12 99 ILE A CA 1
ATOM 765 C C . ILE A 1 99 ? -6.984 -4.878 0.134 1.00 81.12 99 ILE A C 1
ATOM 767 O O . ILE A 1 99 ? -6.213 -4.384 -0.688 1.00 81.12 99 ILE A O 1
ATOM 771 N N . GLU A 1 100 ? -6.947 -6.174 0.446 1.00 85.12 100 GLU A N 1
ATOM 772 C CA . GLU A 1 100 ? -5.980 -7.098 -0.146 1.00 85.12 100 GLU A CA 1
ATOM 773 C C . GLU A 1 100 ? -6.176 -7.235 -1.664 1.00 85.12 100 GLU A C 1
ATOM 775 O O . GLU A 1 100 ? -5.212 -7.151 -2.427 1.00 85.12 100 GLU A O 1
ATOM 780 N N . ALA A 1 101 ? -7.422 -7.370 -2.128 1.00 88.44 101 ALA A N 1
ATOM 781 C CA . ALA A 1 101 ? -7.728 -7.426 -3.554 1.00 88.44 101 ALA A CA 1
ATOM 782 C C . ALA A 1 101 ? -7.335 -6.131 -4.285 1.00 88.44 101 ALA A C 1
ATOM 784 O O . ALA A 1 101 ? -6.751 -6.191 -5.367 1.00 88.44 101 ALA A O 1
ATOM 785 N N . GLN A 1 102 ? -7.593 -4.958 -3.695 1.00 88.38 102 GLN A N 1
ATOM 786 C CA . GLN A 1 102 ? -7.174 -3.677 -4.273 1.00 88.38 102 GLN A CA 1
ATOM 787 C C . GLN A 1 102 ? -5.653 -3.546 -4.362 1.00 88.38 102 GLN A C 1
ATOM 789 O O . GLN A 1 102 ? -5.142 -3.100 -5.388 1.00 88.38 102 GLN A O 1
ATOM 794 N N . GLN A 1 103 ? -4.919 -3.965 -3.329 1.00 92.81 103 GLN A N 1
ATOM 795 C CA . GLN A 1 103 ? -3.456 -3.94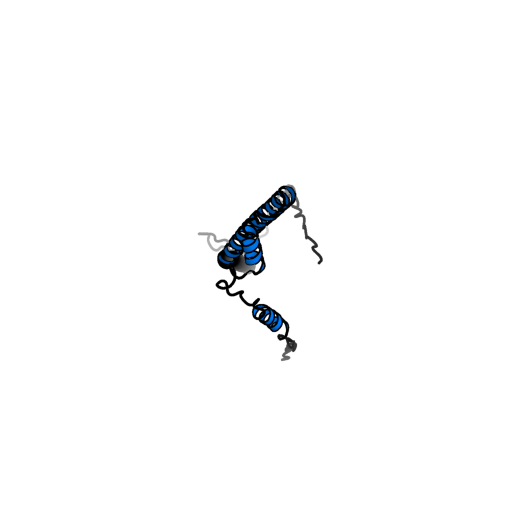6 -3.350 1.00 92.81 103 GLN A CA 1
ATOM 796 C C . GLN A 1 103 ? -2.888 -4.885 -4.417 1.00 92.81 103 GLN A C 1
ATOM 798 O O . GLN A 1 103 ? -1.955 -4.505 -5.127 1.00 92.81 103 GLN A O 1
ATOM 803 N N . ARG A 1 104 ? -3.473 -6.082 -4.573 1.00 92.25 104 ARG A N 1
ATOM 804 C CA . ARG A 1 104 ? -3.105 -7.022 -5.642 1.00 92.25 104 ARG A CA 1
ATOM 805 C C . ARG A 1 104 ? -3.347 -6.407 -7.023 1.00 92.25 104 ARG A C 1
ATOM 807 O O . ARG A 1 104 ? -2.409 -6.316 -7.805 1.00 92.25 104 ARG A O 1
ATOM 814 N N . MET A 1 105 ? -4.539 -5.862 -7.277 1.00 90.25 105 MET A N 1
ATOM 815 C CA . MET A 1 105 ? -4.844 -5.198 -8.553 1.00 90.25 105 MET A CA 1
ATOM 816 C C . MET A 1 105 ? -3.918 -4.006 -8.841 1.00 90.25 105 MET A C 1
ATOM 818 O O . MET A 1 105 ? -3.459 -3.845 -9.970 1.00 90.25 105 MET A O 1
ATOM 822 N N . ALA A 1 106 ? -3.609 -3.177 -7.840 1.00 91.88 106 ALA A N 1
ATOM 823 C CA . ALA A 1 106 ? -2.696 -2.046 -8.006 1.00 91.88 106 ALA A CA 1
ATOM 824 C C . ALA A 1 106 ? -1.271 -2.506 -8.357 1.00 91.88 106 ALA A C 1
ATOM 826 O O . ALA A 1 106 ? -0.619 -1.910 -9.216 1.00 91.88 106 ALA A O 1
ATOM 827 N N . ARG A 1 107 ? -0.798 -3.589 -7.728 1.00 94.44 107 ARG A N 1
ATOM 828 C CA . ARG A 1 107 ? 0.499 -4.197 -8.037 1.00 94.44 107 ARG A CA 1
ATOM 829 C C . ARG A 1 107 ? 0.536 -4.737 -9.464 1.00 94.44 107 ARG A C 1
ATOM 831 O O . ARG A 1 107 ? 1.490 -4.457 -10.186 1.00 94.44 107 ARG A O 1
ATOM 838 N N . ASP A 1 108 ? -0.503 -5.449 -9.881 1.00 93.31 108 ASP A N 1
ATOM 839 C CA . ASP A 1 108 ? -0.586 -6.014 -11.229 1.00 93.31 108 ASP A CA 1
ATOM 840 C C . ASP A 1 108 ? -0.617 -4.909 -12.297 1.00 93.31 108 ASP A C 1
ATOM 842 O O . ASP A 1 108 ? 0.080 -5.007 -13.306 1.00 93.31 108 ASP A O 1
ATOM 846 N N . GLN A 1 109 ? -1.328 -3.801 -12.047 1.00 93.75 109 GLN A N 1
ATOM 847 C CA . GLN A 1 109 ? -1.308 -2.629 -12.931 1.00 93.75 109 GLN A CA 1
ATOM 848 C C . GLN A 1 109 ? 0.088 -2.007 -13.050 1.00 93.75 109 GLN A C 1
ATOM 850 O O . GLN A 1 109 ? 0.505 -1.635 -14.148 1.00 93.75 109 GLN A O 1
ATOM 855 N N . GLN A 1 110 ? 0.830 -1.901 -11.945 1.00 93.44 110 GLN A N 1
ATOM 856 C CA . GLN A 1 110 ? 2.201 -1.386 -11.978 1.00 93.44 110 GLN A CA 1
ATOM 857 C C . GLN A 1 110 ? 3.134 -2.306 -12.772 1.00 93.44 110 GLN A C 1
ATOM 859 O O . GLN A 1 110 ? 3.916 -1.814 -13.587 1.00 93.44 110 GLN A O 1
ATOM 864 N N . ILE A 1 111 ? 3.027 -3.625 -12.579 1.00 92.31 111 ILE A N 1
ATOM 865 C CA . ILE A 1 111 ? 3.817 -4.618 -13.322 1.00 92.31 111 ILE A CA 1
ATOM 866 C C . ILE A 1 111 ? 3.499 -4.535 -14.820 1.00 92.31 111 ILE A C 1
ATOM 868 O O . ILE A 1 111 ? 4.418 -4.438 -15.632 1.00 92.31 111 ILE A O 1
ATOM 872 N N . ALA A 1 112 ? 2.216 -4.482 -15.188 1.00 92.62 112 ALA A N 1
ATOM 873 C CA . ALA A 1 112 ? 1.788 -4.374 -16.583 1.00 92.62 112 ALA A CA 1
ATOM 874 C C . ALA A 1 112 ? 2.265 -3.071 -17.255 1.00 92.62 112 ALA A C 1
ATOM 876 O O . ALA A 1 112 ? 2.664 -3.064 -18.418 1.00 92.62 112 ALA A O 1
ATOM 877 N N . GLN A 1 113 ? 2.283 -1.944 -16.537 1.00 93.44 113 GLN A N 1
ATOM 878 C CA . GLN A 1 113 ? 2.830 -0.698 -17.087 1.00 93.44 113 GLN A CA 1
ATOM 879 C C . GLN A 1 113 ? 4.348 -0.762 -17.283 1.00 93.44 113 GLN A C 1
ATOM 881 O O . GLN A 1 113 ? 4.872 -0.213 -18.254 1.00 93.44 113 GLN A O 1
ATOM 886 N N . GLN A 1 114 ? 5.072 -1.408 -16.366 1.00 93.00 114 GLN A N 1
ATOM 887 C CA . GLN A 1 114 ? 6.515 -1.592 -16.502 1.00 93.00 114 GLN A CA 1
ATOM 888 C C . GLN A 1 114 ? 6.860 -2.506 -17.679 1.00 93.00 114 GLN A C 1
ATOM 890 O O . GLN A 1 114 ? 7.797 -2.192 -18.415 1.00 93.00 114 GLN A O 1
ATOM 895 N N . SER A 1 115 ? 6.088 -3.575 -17.902 1.00 93.81 115 SER A N 1
ATOM 896 C CA . SER A 1 115 ? 6.310 -4.476 -19.036 1.00 93.81 115 SER A CA 1
ATOM 897 C C . SER A 1 115 ? 6.124 -3.752 -20.369 1.00 93.81 115 SER A C 1
ATOM 899 O O . SER A 1 115 ? 7.033 -3.794 -21.196 1.00 93.81 115 SER A O 1
ATOM 901 N N . LEU A 1 116 ? 5.041 -2.981 -20.532 1.00 92.81 116 LEU A N 1
ATOM 902 C CA . LEU A 1 116 ? 4.804 -2.175 -21.739 1.00 92.81 116 LEU A CA 1
ATOM 903 C C . LEU A 1 116 ? 5.947 -1.186 -22.010 1.00 92.81 116 LEU A C 1
ATOM 905 O O . LEU A 1 116 ? 6.430 -1.073 -23.133 1.00 92.81 116 LEU A O 1
ATOM 909 N N . ARG A 1 117 ? 6.438 -0.500 -20.970 1.00 93.81 117 ARG A N 1
ATOM 910 C CA . ARG A 1 117 ? 7.586 0.414 -21.106 1.00 93.81 117 ARG A CA 1
ATOM 911 C C . ARG A 1 117 ? 8.871 -0.318 -21.496 1.00 93.81 117 ARG A C 1
ATOM 913 O O . ARG A 1 117 ? 9.696 0.246 -22.210 1.00 93.81 117 ARG A O 1
ATOM 920 N N . SER A 1 118 ? 9.080 -1.537 -21.001 1.00 90.69 118 SER A N 1
ATOM 921 C CA . SER A 1 118 ? 10.267 -2.331 -21.338 1.00 90.69 118 SER A CA 1
ATOM 922 C C . SER A 1 118 ? 10.239 -2.835 -22.782 1.00 90.69 118 SER A C 1
ATOM 924 O O . SER A 1 118 ? 11.268 -2.789 -23.454 1.00 90.69 118 SER A O 1
ATOM 926 N N . GLU A 1 119 ? 9.063 -3.225 -23.274 1.00 88.62 119 GLU A N 1
ATOM 927 C CA . GLU A 1 119 ? 8.846 -3.644 -24.659 1.00 88.62 119 GLU A CA 1
ATOM 928 C C . GLU A 1 119 ? 9.110 -2.484 -25.626 1.00 88.62 119 GLU A C 1
ATOM 930 O O . GLU A 1 119 ? 9.933 -2.619 -26.528 1.00 88.62 119 GLU A O 1
ATOM 935 N N . GLN A 1 120 ? 8.555 -1.299 -25.346 1.00 92.81 120 GLN A N 1
ATOM 936 C CA . GLN A 1 120 ? 8.821 -0.084 -26.130 1.00 92.81 120 GLN A CA 1
ATOM 937 C C . GLN A 1 120 ? 10.318 0.251 -26.211 1.00 92.81 120 GLN A C 1
ATOM 939 O O . GLN A 1 120 ? 10.838 0.537 -27.288 1.00 92.81 120 GLN A O 1
ATOM 944 N N . ARG A 1 121 ? 11.055 0.152 -25.095 1.00 92.81 121 ARG A N 1
ATOM 945 C CA . ARG A 1 121 ? 12.514 0.374 -25.099 1.00 92.81 121 ARG A CA 1
ATOM 946 C C . ARG A 1 121 ? 13.267 -0.658 -25.940 1.00 92.81 121 ARG A C 1
ATOM 948 O O . ARG A 1 121 ? 14.266 -0.315 -26.574 1.00 92.81 121 ARG A O 1
ATOM 955 N N . ALA A 1 122 ? 12.830 -1.917 -25.931 1.00 92.75 122 ALA A N 1
ATOM 956 C CA . ALA A 1 122 ? 13.440 -2.965 -26.745 1.00 92.75 122 ALA A CA 1
ATOM 957 C C . ALA A 1 122 ? 13.208 -2.711 -28.245 1.00 92.75 122 ALA A C 1
ATOM 959 O O . ALA A 1 122 ? 14.144 -2.838 -29.038 1.00 92.75 122 ALA A O 1
ATOM 960 N N . GLU A 1 123 ? 12.003 -2.282 -28.627 1.00 93.75 123 GLU A N 1
ATOM 961 C CA . GLU A 1 123 ? 11.671 -1.906 -30.005 1.00 93.75 123 GLU A CA 1
ATOM 962 C C . GLU A 1 123 ? 12.483 -0.698 -30.492 1.00 93.75 123 GLU A C 1
ATOM 964 O O . GLU A 1 123 ? 13.063 -0.742 -31.580 1.00 93.75 123 GLU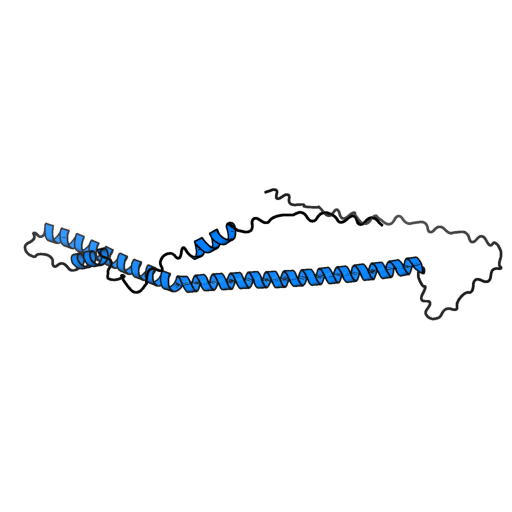 A O 1
ATOM 969 N N . GLU A 1 124 ? 12.598 0.353 -29.676 1.00 93.31 124 GLU A N 1
ATOM 970 C CA . GLU A 1 124 ? 13.420 1.531 -29.980 1.00 93.31 124 GLU A CA 1
ATOM 971 C C . GLU A 1 124 ? 14.897 1.162 -30.162 1.00 93.31 124 GLU A C 1
ATOM 973 O O . GLU A 1 124 ? 15.535 1.574 -31.134 1.00 93.31 124 GLU A O 1
ATOM 978 N N . SER A 1 125 ? 15.445 0.337 -29.263 1.00 94.44 125 SER A N 1
ATOM 979 C CA . SER A 1 125 ? 16.828 -0.140 -29.364 1.00 94.44 125 SER A CA 1
ATOM 980 C C . SER A 1 125 ? 17.064 -0.903 -30.667 1.00 94.44 125 SER A C 1
ATOM 982 O O . SER A 1 125 ? 18.059 -0.680 -31.363 1.00 94.44 125 SER A O 1
ATOM 984 N N . LEU A 1 126 ? 16.118 -1.761 -31.043 1.00 94.38 126 LEU A N 1
ATOM 985 C CA . LEU A 1 126 ? 16.173 -2.524 -32.280 1.00 94.38 126 LEU A CA 1
ATOM 986 C C . LEU A 1 126 ? 16.067 -1.612 -33.514 1.00 94.38 126 LEU A C 1
ATOM 988 O O . LEU A 1 126 ? 16.792 -1.821 -34.491 1.00 94.38 126 LEU A O 1
ATOM 992 N N . ALA A 1 127 ? 15.233 -0.571 -33.477 1.00 93.38 127 ALA A N 1
ATOM 993 C CA . ALA A 1 127 ? 15.152 0.430 -34.540 1.00 93.38 127 ALA A CA 1
ATOM 994 C C . ALA A 1 127 ? 16.483 1.184 -34.721 1.00 93.38 127 ALA A C 1
ATOM 996 O O . ALA A 1 127 ? 16.972 1.305 -35.850 1.00 93.38 127 ALA A O 1
ATOM 997 N N . ILE A 1 128 ? 17.118 1.601 -33.620 1.00 91.88 128 ILE A N 1
ATOM 998 C CA . ILE A 1 128 ? 18.441 2.244 -33.630 1.00 91.88 128 ILE A CA 1
ATOM 999 C C . ILE A 1 128 ? 19.495 1.298 -34.214 1.00 91.88 128 ILE A C 1
ATOM 1001 O O . ILE A 1 128 ? 20.276 1.707 -35.074 1.00 91.88 128 ILE A O 1
ATOM 1005 N N . GLN A 1 129 ? 19.502 0.022 -33.813 1.00 90.56 129 GLN A N 1
ATOM 1006 C CA . GLN A 1 129 ? 20.433 -0.969 -34.364 1.00 90.56 129 GLN A CA 1
ATOM 1007 C C . GLN A 1 129 ? 20.236 -1.161 -35.871 1.00 90.56 129 GLN A C 1
ATOM 1009 O O . GLN A 1 129 ? 21.212 -1.157 -36.621 1.00 90.56 129 GLN A O 1
ATOM 1014 N N . ARG A 1 130 ? 18.988 -1.272 -36.346 1.00 95.19 130 ARG A N 1
ATOM 1015 C CA . ARG A 1 130 ? 18.688 -1.367 -37.785 1.00 95.19 130 ARG A CA 1
ATOM 1016 C C . ARG A 1 130 ? 19.189 -0.142 -38.549 1.00 95.19 130 ARG A C 1
ATOM 1018 O O . ARG A 1 130 ? 19.761 -0.292 -39.629 1.00 95.19 130 ARG A O 1
ATOM 1025 N N . GLN A 1 131 ? 19.016 1.058 -37.995 1.00 93.31 131 GLN A N 1
ATOM 1026 C CA . GLN A 1 131 ? 19.523 2.289 -38.600 1.00 93.31 131 GLN A CA 1
ATOM 1027 C C . GLN A 1 131 ? 21.056 2.329 -38.616 1.00 93.31 131 GLN A C 1
ATOM 1029 O O . GLN A 1 131 ? 21.639 2.685 -39.639 1.00 93.31 131 GLN A O 1
ATOM 1034 N N . ALA A 1 132 ? 21.713 1.916 -37.530 1.00 93.69 132 ALA A N 1
ATOM 1035 C CA . ALA A 1 132 ? 23.168 1.831 -37.459 1.00 93.69 132 ALA A CA 1
ATOM 1036 C C . ALA A 1 132 ? 23.723 0.866 -38.517 1.00 93.69 132 ALA A C 1
ATOM 1038 O O . ALA A 1 132 ? 24.591 1.251 -39.297 1.00 93.69 132 ALA A O 1
ATOM 1039 N N . VAL A 1 133 ? 23.157 -0.343 -38.621 1.00 93.31 133 VAL A N 1
ATOM 1040 C CA . VAL A 1 133 ? 23.535 -1.331 -39.645 1.00 93.31 133 VAL A CA 1
ATOM 1041 C C . VAL A 1 133 ? 23.346 -0.764 -41.052 1.00 93.31 133 VAL A C 1
ATOM 1043 O O . VAL A 1 133 ? 24.255 -0.868 -41.879 1.00 93.31 133 VAL A O 1
ATOM 1046 N N . ARG A 1 134 ? 22.205 -0.116 -41.326 1.00 92.25 134 ARG A N 1
ATOM 1047 C CA . ARG A 1 134 ? 21.943 0.540 -42.617 1.00 92.25 134 ARG A CA 1
ATOM 1048 C C . ARG A 1 134 ? 22.993 1.609 -42.928 1.00 92.25 134 ARG A C 1
ATOM 1050 O O . ARG A 1 134 ? 23.528 1.631 -44.034 1.00 92.25 134 ARG A O 1
ATOM 1057 N N . ASN A 1 135 ? 23.321 2.466 -41.965 1.00 92.94 135 ASN A N 1
ATOM 1058 C CA . ASN A 1 135 ? 24.321 3.519 -42.135 1.00 92.94 135 ASN A CA 1
ATOM 1059 C C . ASN A 1 135 ? 25.716 2.940 -42.402 1.00 92.94 135 ASN A C 1
ATOM 1061 O O . ASN A 1 135 ? 26.418 3.422 -43.287 1.00 92.94 135 ASN A O 1
ATOM 1065 N N . THR A 1 136 ? 26.103 1.874 -41.699 1.00 91.75 136 THR A N 1
ATOM 1066 C CA . THR A 1 136 ? 27.375 1.182 -41.938 1.00 91.75 136 THR A CA 1
ATOM 1067 C C . THR A 1 136 ? 27.437 0.572 -43.339 1.00 91.75 136 THR A C 1
ATOM 1069 O O . THR A 1 136 ? 28.476 0.656 -43.992 1.00 91.75 136 THR A O 1
ATOM 1072 N N . GLN A 1 137 ? 26.342 -0.014 -43.833 1.00 89.50 137 GLN A N 1
ATOM 1073 C CA . GLN A 1 137 ? 26.278 -0.539 -45.201 1.00 89.50 137 GLN A CA 1
ATOM 1074 C C . GLN A 1 137 ? 26.438 0.570 -46.247 1.00 89.50 137 GLN A C 1
ATOM 1076 O O . GLN A 1 137 ? 27.235 0.413 -47.171 1.00 89.50 137 GLN A O 1
ATOM 1081 N N . LEU A 1 138 ? 25.740 1.699 -46.076 1.00 84.00 138 LEU A N 1
ATOM 1082 C CA . LEU A 1 138 ? 25.866 2.865 -46.959 1.00 84.00 138 LEU A CA 1
ATOM 1083 C C . LEU A 1 138 ? 27.294 3.422 -46.954 1.00 84.00 138 LEU A C 1
ATOM 1085 O O . LEU A 1 138 ? 27.869 3.654 -48.015 1.00 84.00 138 LEU A O 1
ATOM 1089 N N . PHE A 1 139 ? 27.895 3.567 -45.773 1.00 84.81 139 PHE A N 1
ATOM 1090 C CA . PHE A 1 139 ? 29.281 4.010 -45.632 1.00 84.81 139 PHE A CA 1
ATOM 1091 C C . PHE A 1 139 ? 30.256 3.059 -46.338 1.00 84.81 139 PHE A C 1
ATOM 1093 O O . PHE A 1 139 ? 31.118 3.488 -47.103 1.00 84.81 139 PHE A O 1
ATOM 1100 N N . ARG A 1 140 ? 30.085 1.745 -46.151 1.00 86.75 140 ARG A N 1
ATOM 1101 C CA . ARG A 1 140 ? 30.907 0.735 -46.827 1.00 86.75 140 ARG A CA 1
ATOM 1102 C C . ARG A 1 140 ? 30.763 0.804 -48.348 1.00 86.75 140 ARG A C 1
ATOM 1104 O O . ARG A 1 140 ? 31.755 0.644 -49.051 1.00 86.75 140 ARG A O 1
ATOM 1111 N N . GLN A 1 141 ? 29.558 1.052 -48.857 1.00 81.00 141 GLN A N 1
ATOM 1112 C CA . GLN A 1 141 ? 29.319 1.222 -50.289 1.00 81.00 141 GLN A CA 1
ATOM 1113 C C . GLN A 1 141 ? 30.047 2.461 -50.839 1.00 81.00 141 GLN A C 1
ATOM 1115 O O . GLN A 1 141 ? 30.716 2.357 -51.863 1.00 81.00 141 GLN A O 1
ATOM 1120 N N . GLN A 1 142 ? 29.986 3.599 -50.140 1.00 78.12 142 GLN A N 1
ATOM 1121 C CA . GLN A 1 142 ? 30.702 4.824 -50.528 1.00 78.12 142 GLN A CA 1
ATOM 1122 C C . GLN A 1 142 ? 32.224 4.640 -50.555 1.00 78.12 142 GLN A C 1
ATOM 1124 O O . GLN A 1 142 ? 32.894 5.192 -51.421 1.00 78.12 142 GLN A O 1
ATOM 1129 N N . LEU A 1 143 ? 32.779 3.852 -49.629 1.00 80.19 143 LEU A N 1
ATOM 1130 C CA . LEU A 1 143 ? 34.211 3.543 -49.622 1.00 80.19 143 LEU A CA 1
ATOM 1131 C C . LEU A 1 143 ? 34.625 2.654 -50.797 1.00 80.19 143 LEU A C 1
ATOM 1133 O O . LEU A 1 143 ? 35.662 2.890 -51.408 1.00 80.19 143 LEU A O 1
ATOM 1137 N N . LEU A 1 144 ? 33.837 1.618 -51.096 1.00 84.38 144 LEU A N 1
ATOM 1138 C CA . LEU A 1 144 ? 34.182 0.635 -52.125 1.00 84.38 144 LEU A CA 1
ATOM 1139 C C . LEU A 1 144 ? 34.057 1.187 -53.544 1.00 84.38 144 LEU A C 1
ATOM 1141 O O . LEU A 1 144 ? 34.835 0.805 -54.413 1.00 84.38 144 LEU A O 1
ATOM 1145 N N . TYR A 1 145 ? 33.084 2.061 -53.780 1.00 76.19 145 TYR A N 1
ATOM 1146 C CA . TYR A 1 145 ? 32.758 2.544 -55.122 1.00 76.19 145 TYR A CA 1
ATOM 1147 C C . TYR A 1 145 ? 33.070 4.035 -55.315 1.00 76.19 145 TYR A C 1
ATOM 1149 O O . TYR A 1 145 ? 32.715 4.607 -56.343 1.00 76.19 145 TYR A O 1
ATOM 1157 N N . GLY A 1 146 ? 33.747 4.661 -54.344 1.00 66.62 146 GLY A N 1
ATOM 1158 C CA . GLY A 1 146 ? 33.903 6.112 -54.276 1.00 66.62 146 GLY A CA 1
ATOM 1159 C C . GLY A 1 146 ? 32.549 6.826 -54.126 1.00 66.62 146 GLY A C 1
ATOM 1160 O O . GLY A 1 146 ? 31.485 6.197 -54.163 1.00 66.62 146 GLY A O 1
ATOM 1161 N N . PRO A 1 147 ? 32.533 8.157 -53.950 1.00 56.94 147 PRO A N 1
ATOM 1162 C CA . PRO A 1 147 ? 31.300 8.909 -54.094 1.00 56.94 147 PRO A CA 1
ATOM 1163 C C . PRO A 1 147 ? 30.866 8.791 -55.555 1.00 56.94 147 PRO A C 1
ATOM 1165 O O . PRO A 1 147 ? 31.436 9.439 -56.431 1.00 56.94 147 PRO A O 1
ATOM 1168 N N . ALA A 1 148 ? 29.865 7.950 -55.826 1.00 55.31 148 ALA A N 1
ATOM 1169 C CA . ALA A 1 148 ? 29.155 7.988 -57.089 1.00 55.31 148 ALA A CA 1
ATOM 1170 C C . ALA A 1 148 ? 28.532 9.379 -57.187 1.00 55.31 148 ALA A C 1
ATOM 1172 O O . ALA A 1 148 ? 27.480 9.653 -56.605 1.00 55.31 148 ALA A O 1
ATOM 1173 N N . THR A 1 149 ? 29.220 10.284 -57.877 1.00 50.06 149 THR A N 1
ATOM 1174 C CA . THR A 1 149 ? 28.630 11.506 -58.389 1.00 50.06 149 THR A CA 1
ATOM 1175 C C . THR A 1 149 ? 27.488 11.051 -59.283 1.00 50.06 149 THR A C 1
ATOM 1177 O O . THR A 1 149 ? 27.698 10.709 -60.443 1.00 50.06 149 THR A O 1
ATOM 1180 N N . GLN A 1 150 ? 26.278 10.974 -58.723 1.00 47.69 150 GLN A N 1
ATOM 1181 C CA . GLN A 1 150 ? 25.048 10.973 -59.496 1.00 47.69 150 GLN A CA 1
ATOM 1182 C C . GLN A 1 150 ? 24.992 12.333 -60.186 1.00 47.69 150 GLN A C 1
ATOM 1184 O O . GLN A 1 150 ? 24.364 13.270 -59.706 1.00 47.69 150 GLN A O 1
ATOM 1189 N N . THR A 1 151 ? 25.726 12.470 -61.285 1.00 46.06 151 THR A N 1
ATOM 1190 C CA . THR A 1 151 ? 25.478 13.484 -62.296 1.00 46.0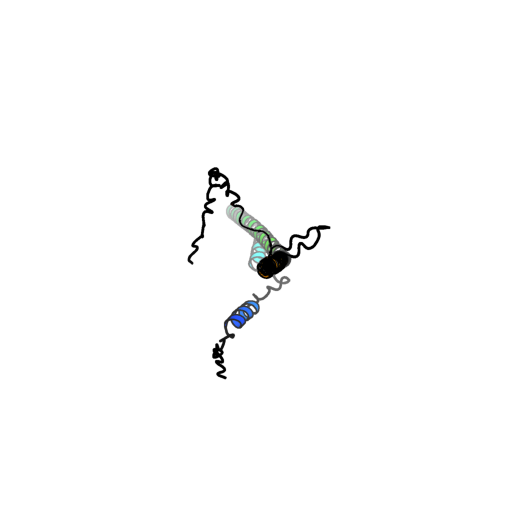6 151 THR A CA 1
ATOM 1191 C C . THR A 1 151 ? 24.166 13.078 -62.960 1.00 46.06 151 THR A C 1
ATOM 1193 O O . THR A 1 151 ? 24.138 12.065 -63.656 1.00 46.06 151 THR A O 1
ATOM 1196 N N . PRO A 1 152 ? 23.052 13.807 -62.750 1.00 49.72 152 PRO A N 1
ATOM 1197 C CA . PRO A 1 152 ? 21.758 13.356 -63.247 1.00 49.72 152 PRO A CA 1
ATOM 1198 C C . PRO A 1 152 ? 21.688 13.321 -64.774 1.00 49.72 152 PRO A C 1
ATOM 1200 O O . PRO A 1 152 ? 20.803 12.667 -65.291 1.00 49.72 152 PRO A O 1
ATOM 1203 N N . ASN A 1 153 ? 22.591 14.003 -65.488 1.00 47.06 153 ASN A N 1
ATOM 1204 C CA . ASN A 1 153 ? 22.741 13.986 -66.947 1.00 47.06 153 ASN A CA 1
ATOM 1205 C C . ASN A 1 153 ? 24.080 14.651 -67.326 1.00 47.06 153 ASN A C 1
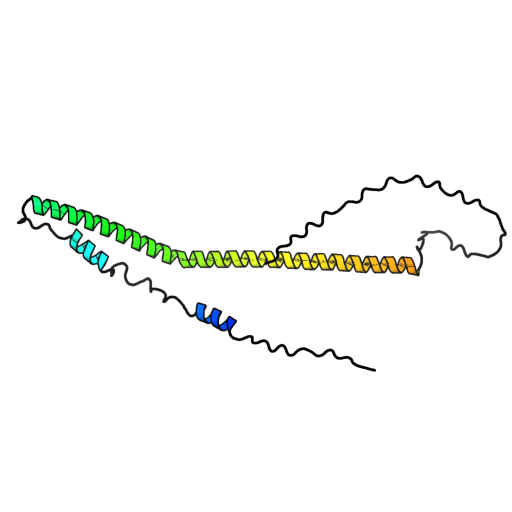ATOM 1207 O O . ASN A 1 153 ? 24.103 15.775 -67.821 1.00 47.06 153 ASN A O 1
ATOM 1211 N N . GLY A 1 154 ? 25.214 14.013 -67.035 1.00 40.53 154 GLY A N 1
ATOM 1212 C CA . GLY A 1 154 ? 26.532 14.492 -67.474 1.00 40.53 154 GLY A CA 1
ATOM 1213 C C . GLY A 1 154 ? 27.316 13.338 -68.094 1.00 40.53 154 GLY A C 1
ATOM 1214 O O . GLY A 1 154 ? 27.333 12.270 -67.481 1.00 40.53 154 GLY A O 1
ATOM 1215 N N . PRO A 1 155 ? 27.902 13.497 -69.294 1.00 45.84 155 PRO A N 1
ATOM 1216 C CA . PRO A 1 155 ? 28.445 12.377 -70.053 1.00 45.84 155 PRO A CA 1
ATOM 1217 C C . PRO A 1 155 ? 29.626 11.736 -69.323 1.00 45.84 155 PRO A C 1
ATOM 1219 O O . PRO A 1 155 ? 30.426 12.427 -68.691 1.00 45.84 155 PRO A O 1
ATOM 1222 N N . LEU A 1 156 ? 29.726 10.408 -69.445 1.00 50.59 156 LEU A N 1
ATOM 1223 C CA . LEU A 1 156 ? 30.911 9.629 -69.094 1.00 50.59 156 LEU A CA 1
ATOM 1224 C C . LEU A 1 156 ? 32.136 10.269 -69.757 1.00 50.59 156 LEU A C 1
ATOM 1226 O O . LEU A 1 156 ? 32.339 10.125 -70.962 1.00 50.59 156 LEU A O 1
ATOM 1230 N N . ILE A 1 157 ? 32.946 10.983 -68.977 1.00 52.16 157 ILE A N 1
ATOM 1231 C CA . ILE A 1 157 ? 34.262 11.423 -69.429 1.00 52.16 157 ILE A CA 1
ATOM 1232 C C . ILE A 1 157 ? 35.159 10.189 -69.348 1.00 52.16 157 ILE A C 1
ATOM 1234 O O . ILE A 1 157 ? 35.730 9.880 -68.302 1.00 52.16 157 ILE A O 1
ATOM 1238 N N . TYR A 1 158 ? 35.223 9.443 -70.451 1.00 43.72 158 TYR A N 1
ATOM 1239 C CA . TYR A 1 158 ? 36.296 8.488 -70.682 1.00 43.72 158 TYR A CA 1
ATOM 1240 C C . TYR A 1 158 ? 37.596 9.289 -70.702 1.00 43.72 158 TYR A C 1
ATOM 1242 O O . TYR A 1 158 ? 37.762 10.206 -71.507 1.00 43.72 158 TYR A O 1
ATOM 1250 N N . GLY A 1 159 ? 38.477 8.997 -69.749 1.00 43.75 159 GLY A N 1
ATOM 1251 C CA . GLY A 1 159 ? 39.807 9.578 -69.692 1.00 43.75 159 GLY A CA 1
ATOM 1252 C C . GLY A 1 159 ? 40.645 9.052 -70.846 1.00 43.75 159 GLY A C 1
ATOM 1253 O O . GLY A 1 159 ? 41.400 8.101 -70.664 1.00 43.75 159 GLY A O 1
ATOM 1254 N N . ASP A 1 160 ? 40.520 9.672 -72.017 1.00 40.28 160 ASP A N 1
ATOM 1255 C CA . ASP A 1 160 ? 41.512 9.505 -73.066 1.00 40.28 160 ASP A CA 1
ATOM 1256 C C . ASP A 1 160 ? 42.777 10.257 -72.659 1.00 40.28 160 ASP A C 1
ATOM 1258 O O . ASP A 1 160 ? 42.841 11.483 -72.539 1.00 40.28 160 ASP A O 1
ATOM 1262 N N . SER A 1 161 ? 43.796 9.449 -72.390 1.00 50.16 161 SER A N 1
ATOM 1263 C CA . SER A 1 161 ? 45.180 9.851 -72.218 1.00 50.16 161 SER A CA 1
ATOM 1264 C C . SER A 1 161 ? 45.662 10.594 -73.460 1.00 50.16 161 SER A C 1
ATOM 1266 O O . SER A 1 161 ? 45.901 9.960 -74.481 1.00 50.16 161 SER A O 1
ATOM 1268 N N . SER A 1 162 ? 45.831 11.915 -73.384 1.00 55.34 162 SER A N 1
ATOM 1269 C CA . SER A 1 162 ? 46.883 12.669 -74.096 1.00 55.34 162 SER A CA 1
ATOM 1270 C C . SER A 1 162 ? 46.670 14.186 -73.999 1.00 55.34 162 SER A C 1
ATOM 1272 O O . SER A 1 162 ? 46.105 14.806 -74.889 1.00 55.34 162 SER A O 1
ATOM 1274 N N . ALA A 1 163 ? 47.188 14.829 -72.950 1.00 43.41 163 ALA A N 1
ATOM 1275 C CA . ALA A 1 163 ? 47.580 16.240 -73.028 1.00 43.41 163 ALA A CA 1
ATOM 1276 C C . ALA A 1 163 ? 48.547 16.587 -71.890 1.00 43.41 163 ALA A C 1
ATOM 1278 O O . ALA A 1 163 ? 48.323 16.230 -70.739 1.00 43.41 163 ALA A O 1
ATOM 1279 N N . GLY A 1 164 ? 49.651 17.231 -72.264 1.00 39.81 164 GLY A N 1
ATOM 1280 C CA . GLY A 1 164 ? 50.858 17.455 -71.474 1.00 39.81 164 GLY A CA 1
ATOM 1281 C C . GLY A 1 164 ? 50.782 18.471 -70.315 1.00 39.81 164 GLY A C 1
ATOM 1282 O O . GLY A 1 164 ? 49.709 18.864 -69.862 1.00 39.81 164 GLY A O 1
ATOM 1283 N N . PRO A 1 165 ? 51.958 18.879 -69.803 1.00 50.38 165 PRO A N 1
ATOM 1284 C CA . PRO A 1 165 ? 52.185 19.252 -68.414 1.00 50.38 165 PRO A CA 1
ATOM 1285 C C . PRO A 1 165 ? 51.959 20.749 -68.187 1.00 50.38 165 PRO A C 1
ATOM 1287 O O . PRO A 1 165 ? 52.881 21.552 -68.310 1.00 50.38 165 PRO A O 1
ATOM 1290 N N . TYR A 1 166 ? 50.745 21.142 -67.810 1.00 41.81 166 TYR A N 1
ATOM 1291 C CA . TYR A 1 166 ? 50.493 22.503 -67.344 1.00 41.81 166 TYR A CA 1
ATOM 1292 C C . TYR A 1 166 ? 50.265 22.509 -65.838 1.00 41.81 166 TYR A C 1
ATOM 1294 O O . TYR A 1 166 ? 49.210 22.147 -65.325 1.00 41.81 166 TYR A O 1
ATOM 1302 N N . SER A 1 167 ? 51.332 22.923 -65.155 1.00 50.53 167 SER A N 1
ATOM 1303 C CA . SER A 1 167 ? 51.384 23.475 -63.805 1.00 50.53 167 SER A CA 1
ATOM 1304 C C . SER A 1 167 ? 50.183 24.390 -63.527 1.00 50.53 167 SER A C 1
ATOM 1306 O O . SER A 1 167 ? 50.242 25.599 -63.755 1.00 50.53 167 SER A O 1
ATOM 1308 N N . ALA A 1 168 ? 49.096 23.831 -63.005 1.00 46.56 168 ALA A N 1
ATOM 1309 C CA . ALA A 1 168 ? 48.049 24.603 -62.358 1.00 46.56 168 ALA A CA 1
ATOM 1310 C C . ALA A 1 168 ? 48.448 24.777 -60.891 1.00 46.56 168 ALA A C 1
ATOM 1312 O O . ALA A 1 168 ? 48.327 23.858 -60.081 1.00 46.56 168 ALA A O 1
ATOM 1313 N N . SER A 1 169 ? 48.992 25.957 -60.583 1.00 41.62 169 SER A N 1
ATOM 1314 C CA . SER A 1 169 ? 49.290 26.424 -59.234 1.00 41.62 169 SER A CA 1
ATOM 1315 C C . SER A 1 169 ? 48.149 26.081 -58.283 1.00 41.62 169 SER A C 1
ATOM 1317 O O . SER A 1 169 ? 47.058 26.645 -58.370 1.00 41.62 169 SER A O 1
ATOM 1319 N N . VAL A 1 170 ? 48.420 25.167 -57.355 1.00 45.38 170 VAL A N 1
ATOM 1320 C CA . VAL A 1 170 ? 47.569 24.903 -56.200 1.00 45.38 170 VAL A CA 1
ATOM 1321 C C . VAL A 1 170 ? 47.557 26.184 -55.367 1.00 45.38 170 VAL A C 1
ATOM 1323 O O . VAL A 1 170 ? 48.449 26.419 -54.553 1.00 45.38 170 VAL A O 1
ATOM 1326 N N . MET A 1 171 ? 46.564 27.051 -55.581 1.00 46.00 171 MET A N 1
ATOM 1327 C CA . MET A 1 171 ? 46.191 28.026 -54.564 1.00 46.00 171 MET A CA 1
ATOM 1328 C C . MET A 1 171 ? 45.662 27.223 -53.382 1.00 46.00 171 MET A C 1
ATOM 1330 O O . MET A 1 171 ? 44.508 26.807 -53.361 1.00 46.00 171 MET A O 1
ATOM 1334 N N . VAL A 1 172 ? 46.545 26.964 -52.420 1.00 50.91 172 VAL A N 1
ATOM 1335 C CA . VAL A 1 172 ? 46.185 26.482 -51.090 1.00 50.91 172 VAL A CA 1
ATOM 1336 C C . VAL A 1 172 ? 45.141 27.458 -50.542 1.00 50.91 172 VAL A C 1
ATOM 1338 O O . VAL A 1 172 ? 45.471 28.635 -50.356 1.00 50.91 172 VAL A O 1
ATOM 1341 N N . PRO A 1 173 ? 43.888 27.036 -50.289 1.00 48.28 173 PRO A N 1
ATOM 1342 C CA . PRO A 1 173 ? 42.964 27.875 -49.553 1.00 48.28 173 PRO A CA 1
ATOM 1343 C C . PRO A 1 173 ? 43.609 28.139 -48.196 1.00 48.28 173 PRO A C 1
ATOM 1345 O O . PRO A 1 173 ? 43.879 27.203 -47.442 1.00 48.28 173 PRO A O 1
ATOM 1348 N N . LYS A 1 174 ? 43.912 29.408 -47.902 1.00 57.38 174 LYS A N 1
ATOM 1349 C CA . LYS A 1 174 ? 44.291 29.853 -46.561 1.00 57.38 174 LYS A CA 1
ATOM 1350 C C . LYS A 1 174 ? 43.198 29.363 -45.616 1.00 57.38 174 LYS A C 1
ATOM 1352 O O . LYS A 1 174 ? 42.092 29.897 -45.613 1.00 57.38 174 LYS A O 1
ATOM 1357 N N . VAL A 1 175 ? 43.514 28.319 -44.860 1.00 51.69 175 VAL A N 1
ATOM 1358 C CA . VAL A 1 175 ? 42.693 27.813 -43.770 1.00 51.69 175 VAL A CA 1
ATOM 1359 C C . VAL A 1 175 ? 42.560 28.963 -42.779 1.00 51.69 175 VAL A C 1
ATOM 1361 O O . VAL A 1 175 ? 43.505 29.297 -42.066 1.00 51.69 175 VAL A O 1
ATOM 1364 N N . ALA A 1 176 ? 41.405 29.623 -42.782 1.00 47.44 176 ALA A N 1
ATOM 1365 C CA . ALA A 1 176 ? 41.002 30.434 -41.649 1.00 47.44 176 ALA A CA 1
ATOM 1366 C C . ALA A 1 176 ? 40.921 29.483 -40.442 1.00 47.44 176 ALA A C 1
ATOM 1368 O O . ALA A 1 176 ? 40.302 28.422 -40.573 1.00 47.44 176 ALA A O 1
ATOM 1369 N N . PRO A 1 177 ? 41.549 29.791 -39.295 1.00 48.34 177 PRO A N 1
ATOM 1370 C CA . PRO A 1 177 ? 41.385 28.968 -38.109 1.00 48.34 177 PRO A CA 1
ATOM 1371 C C . PRO A 1 177 ? 39.908 29.020 -37.713 1.00 48.34 177 PRO A C 1
ATOM 1373 O O . PRO A 1 177 ? 39.420 30.051 -37.249 1.00 48.34 177 PRO A O 1
ATOM 1376 N N . SER A 1 178 ? 39.167 27.933 -37.945 1.00 48.56 178 SER A N 1
ATOM 1377 C CA . SER A 1 178 ? 37.811 27.829 -37.420 1.00 48.56 178 SER A CA 1
ATOM 1378 C C . SER A 1 178 ? 37.916 27.787 -35.894 1.00 48.56 178 SER A C 1
ATOM 1380 O O . SER A 1 178 ? 38.689 26.969 -35.382 1.00 48.56 178 SER A O 1
ATOM 1382 N N . PRO A 1 179 ? 37.179 28.631 -35.159 1.00 48.72 179 PRO A N 1
ATOM 1383 C CA . PRO A 1 179 ? 37.185 28.590 -33.708 1.00 48.72 179 PRO A CA 1
ATOM 1384 C C . PRO A 1 179 ? 36.692 27.214 -33.264 1.00 48.72 179 PRO A C 1
ATOM 1386 O O . PRO A 1 179 ? 35.616 26.773 -33.666 1.00 48.72 179 PRO A O 1
ATOM 1389 N N . SER A 1 180 ? 37.513 26.528 -32.472 1.00 47.06 180 SER A N 1
ATOM 1390 C CA . SER A 1 180 ? 37.200 25.248 -31.849 1.00 47.06 180 SER A CA 1
ATOM 1391 C C . SER A 1 180 ? 35.808 25.303 -31.209 1.00 47.06 180 SER A C 1
ATOM 1393 O O . SER A 1 180 ? 35.630 26.057 -30.247 1.00 47.06 180 SER A O 1
ATOM 1395 N N . PRO A 1 181 ? 34.812 24.533 -31.686 1.00 49.41 181 PRO A N 1
ATOM 1396 C CA . PRO A 1 181 ? 33.596 24.360 -30.921 1.00 49.41 181 PRO A CA 1
ATOM 1397 C C . PRO A 1 181 ? 33.989 23.617 -29.648 1.00 49.41 181 PRO A C 1
ATOM 1399 O O . PRO A 1 181 ? 34.621 22.561 -29.682 1.00 49.41 181 PRO A O 1
ATOM 1402 N N . MET A 1 182 ? 33.685 24.264 -28.531 1.00 47.25 182 MET A N 1
ATOM 1403 C CA . MET A 1 182 ? 33.938 23.826 -27.171 1.00 47.25 182 MET A CA 1
ATOM 1404 C C . MET A 1 182 ? 33.747 22.316 -27.023 1.00 47.25 182 MET A C 1
ATOM 1406 O O . MET A 1 182 ? 32.699 21.765 -27.360 1.00 47.25 182 MET A O 1
ATOM 1410 N N . ALA A 1 183 ? 34.768 21.662 -26.475 1.00 44.59 183 ALA A N 1
ATOM 1411 C CA . ALA A 1 183 ? 34.641 20.336 -25.909 1.00 44.59 183 ALA A CA 1
ATOM 1412 C C . ALA A 1 183 ? 33.525 20.373 -24.855 1.00 44.59 183 ALA A C 1
ATOM 1414 O O . ALA A 1 183 ? 33.724 20.854 -23.739 1.00 44.59 183 ALA A O 1
ATOM 1415 N N . ASN A 1 184 ? 32.342 19.885 -25.222 1.00 53.09 184 ASN A N 1
ATOM 1416 C CA . ASN A 1 184 ? 31.296 19.546 -24.274 1.00 53.09 184 ASN A CA 1
ATOM 1417 C C . ASN A 1 184 ? 31.815 18.363 -23.451 1.00 53.09 184 ASN A C 1
ATOM 1419 O O . ASN A 1 184 ? 31.669 17.202 -23.830 1.00 53.09 184 ASN A O 1
ATOM 1423 N N . GLN A 1 185 ? 32.482 18.674 -22.340 1.00 55.66 185 GLN A N 1
ATOM 1424 C CA . GLN A 1 185 ? 32.709 17.717 -21.272 1.00 55.66 185 GLN A CA 1
ATOM 1425 C C . GLN A 1 185 ? 31.334 17.289 -20.760 1.00 55.66 185 GLN A C 1
ATOM 1427 O O . GLN A 1 185 ? 30.653 18.042 -20.072 1.00 55.66 185 GLN A O 1
ATOM 1432 N N . LEU A 1 186 ? 30.910 16.085 -21.128 1.00 56.31 186 LEU A N 1
ATOM 1433 C CA . LEU A 1 186 ? 29.873 15.370 -20.400 1.00 56.31 186 LEU A CA 1
ATOM 1434 C C . LEU A 1 186 ? 30.458 15.024 -19.024 1.00 56.31 186 LEU A C 1
ATOM 1436 O O . LEU A 1 186 ? 31.412 14.242 -18.973 1.00 56.31 186 LEU A O 1
ATOM 1440 N N . PRO A 1 187 ? 29.942 15.567 -17.908 1.00 47.09 187 PRO A N 1
ATOM 1441 C CA . PRO A 1 187 ? 30.323 15.059 -16.605 1.00 47.09 187 PRO A CA 1
ATOM 1442 C C . PRO A 1 187 ? 29.727 13.652 -16.471 1.00 47.09 187 PRO A C 1
ATOM 1444 O O . PRO A 1 187 ? 28.519 13.478 -16.313 1.00 47.09 187 PRO A O 1
ATOM 1447 N N . LEU A 1 188 ? 30.586 12.637 -16.567 1.00 52.75 188 LEU A N 1
ATOM 1448 C CA . LEU A 1 188 ? 30.292 11.258 -16.181 1.00 52.75 188 LEU A CA 1
ATOM 1449 C C . LEU A 1 188 ? 30.050 11.219 -14.666 1.00 52.75 188 LEU A C 1
ATOM 1451 O O . LEU A 1 188 ? 30.956 10.956 -13.880 1.00 52.75 188 LEU A O 1
ATOM 1455 N N . TYR A 1 189 ? 28.820 11.503 -14.246 1.00 56.72 189 TYR A N 1
ATOM 1456 C CA . TYR A 1 189 ? 28.360 11.204 -12.895 1.00 56.72 189 TYR A CA 1
ATOM 1457 C C . TYR A 1 189 ? 28.006 9.713 -12.850 1.00 56.72 189 TYR A C 1
ATOM 1459 O O . TYR A 1 189 ? 26.899 9.309 -13.196 1.00 56.72 189 TYR A O 1
ATOM 1467 N N . ILE A 1 190 ? 28.985 8.880 -12.497 1.00 68.62 190 ILE A N 1
ATOM 1468 C CA . ILE A 1 190 ? 28.774 7.462 -12.189 1.00 68.62 190 ILE A CA 1
ATOM 1469 C C . ILE A 1 190 ? 28.407 7.390 -10.701 1.00 68.62 190 ILE A C 1
ATOM 1471 O O . ILE A 1 190 ? 29.280 7.642 -9.866 1.00 68.62 190 ILE A O 1
ATOM 1475 N N . PRO A 1 191 ? 27.157 7.072 -10.316 1.00 50.19 191 PRO A N 1
ATOM 1476 C CA . PRO A 1 191 ? 26.843 6.849 -8.916 1.00 50.19 191 PRO A CA 1
ATOM 1477 C C . PRO A 1 191 ? 27.392 5.479 -8.505 1.00 50.19 191 PRO A C 1
ATOM 1479 O O . PRO A 1 191 ? 26.842 4.434 -8.852 1.00 50.19 191 PRO A O 1
ATOM 1482 N N . LEU A 1 192 ? 28.496 5.490 -7.759 1.00 47.19 192 LEU A N 1
ATOM 1483 C CA . LEU A 1 192 ? 28.971 4.340 -6.994 1.00 47.19 192 LEU A CA 1
ATOM 1484 C C . LEU A 1 192 ? 28.008 4.096 -5.823 1.00 47.19 192 LEU A C 1
ATOM 1486 O O . LEU A 1 192 ? 28.249 4.552 -4.710 1.00 47.19 192 LEU A O 1
ATOM 1490 N N . PHE A 1 193 ? 26.916 3.375 -6.067 1.00 56.75 193 PHE A N 1
ATOM 1491 C CA . PHE A 1 193 ? 26.235 2.648 -4.997 1.00 56.75 193 PHE A CA 1
ATOM 1492 C C . PHE A 1 193 ? 26.859 1.259 -4.917 1.00 56.75 193 PHE A C 1
ATOM 1494 O O . PHE A 1 193 ? 26.446 0.327 -5.605 1.00 56.75 193 PHE A O 1
ATOM 1501 N N . VAL A 1 194 ? 27.919 1.170 -4.116 1.00 51.00 194 VAL A N 1
ATOM 1502 C CA . VAL A 1 194 ? 28.483 -0.098 -3.653 1.00 51.00 194 VAL A CA 1
ATOM 1503 C C . VAL A 1 194 ? 27.602 -0.573 -2.484 1.00 51.00 194 VAL A C 1
ATOM 1505 O O . VAL A 1 194 ? 27.402 0.224 -1.564 1.00 51.00 194 VAL A O 1
ATOM 1508 N N . PRO A 1 195 ? 27.015 -1.784 -2.543 1.00 51.94 195 PRO A N 1
ATOM 1509 C CA . PRO A 1 195 ? 26.233 -2.357 -1.446 1.00 51.94 195 PRO A CA 1
ATOM 1510 C C . PRO A 1 195 ? 27.095 -2.755 -0.243 1.00 51.94 195 PRO A C 1
ATOM 1512 O O . PRO A 1 195 ? 28.288 -3.086 -0.444 1.00 51.94 195 PRO A O 1
#

Secondary structure (DSSP, 8-state):
-----PPPP------SSHHHHHHHHHH-------TTS-TTT-HHHHHHHHHHHPPPPTTS-HHHHHHHHHHHHHHHHHHHHHHHHHHHHHHHHHHHHHHHHHHHHHHHHHHHHHHHHHHHHHHHHHHHHHHHHHHHHHHHHHHHH------TT------------------------------------------

Foldseek 3Di:
DDPPDDDDDPPPPPPPDPVVVVVVVVVPPVPLPPLPDDPPVPVLLVVLVCLLPDDQDPPDDPVVSVVSVVVSVVSVVVNVVSNVVSVVVSVCSVCVVVVVVVVVVVVVVVVVVVVVVVVVVVVVVVVVVVVVVVVVVVVVVCVVPPPPPPPVDDDPPPPDDDDDDDDPDPPDPPPDPDPDDDDPPDPPPDDPPDD

Radius of gyration: 44.7 Å; chains: 1; bounding box: 85×60×128 Å

pLDDT: mean 70.83, std 19.14, range [39.44, 95.19]